Protein AF-A0A431V9F4-F1 (afdb_monomer)

Structure (mmCIF, N/CA/C/O backbone):
data_AF-A0A431V9F4-F1
#
_entry.id   AF-A0A431V9F4-F1
#
loop_
_atom_site.group_PDB
_atom_site.id
_atom_site.type_symbol
_atom_site.label_atom_id
_atom_site.label_alt_id
_atom_site.label_comp_id
_atom_site.label_asym_id
_atom_site.label_entity_id
_atom_site.label_seq_id
_atom_site.pdbx_PDB_ins_code
_atom_site.Cartn_x
_atom_site.Cartn_y
_atom_site.Cartn_z
_atom_site.occupancy
_atom_site.B_iso_or_equiv
_atom_site.auth_seq_id
_atom_site.auth_comp_id
_atom_site.auth_asym_id
_atom_site.auth_atom_id
_atom_site.pdbx_PDB_model_num
ATOM 1 N N . SER A 1 1 ? -29.828 -18.891 22.066 1.00 71.25 1 SER A N 1
ATOM 2 C CA . SER A 1 1 ? -31.116 -18.258 21.708 1.00 71.25 1 SER A CA 1
ATOM 3 C C . SER A 1 1 ? -30.877 -16.774 21.558 1.00 71.25 1 SER A C 1
ATOM 5 O O . SER A 1 1 ? -30.148 -16.234 22.375 1.00 71.25 1 SER A O 1
ATOM 7 N N . ALA A 1 2 ? -31.437 -16.126 20.538 1.00 68.19 2 ALA A N 1
ATOM 8 C CA . ALA A 1 2 ? -31.376 -14.668 20.458 1.00 68.19 2 ALA A CA 1
ATOM 9 C C . ALA A 1 2 ? -32.234 -14.054 21.580 1.00 68.19 2 ALA A C 1
ATOM 11 O O . ALA A 1 2 ? -33.354 -14.515 21.816 1.00 68.19 2 ALA A O 1
ATOM 12 N N . HIS A 1 3 ? -31.711 -13.043 22.272 1.00 83.75 3 HIS A N 1
ATOM 13 C CA . HIS A 1 3 ? -32.422 -12.239 23.269 1.00 83.75 3 HIS A CA 1
ATOM 14 C C . HIS A 1 3 ? -32.166 -10.753 23.011 1.00 83.75 3 HIS A C 1
ATOM 16 O O . HIS A 1 3 ? -31.231 -10.388 22.302 1.00 83.75 3 HIS A O 1
ATOM 22 N N . VAL A 1 4 ? -33.009 -9.887 23.572 1.00 80.75 4 VAL A N 1
ATOM 23 C CA . VAL A 1 4 ? -32.798 -8.437 23.498 1.00 80.75 4 VAL A CA 1
ATOM 24 C C . VAL A 1 4 ? -31.628 -8.074 24.413 1.00 80.75 4 VAL A C 1
ATOM 26 O O . VAL A 1 4 ? -31.728 -8.254 25.624 1.00 80.75 4 VAL A O 1
ATOM 29 N N . ALA A 1 5 ? -30.528 -7.594 23.830 1.00 78.56 5 ALA A N 1
ATOM 30 C CA . ALA A 1 5 ? -29.308 -7.235 24.558 1.00 78.56 5 ALA A CA 1
ATOM 31 C C . ALA A 1 5 ? -29.358 -5.821 25.165 1.00 78.56 5 ALA A C 1
ATOM 33 O O . ALA A 1 5 ? -28.799 -5.603 26.235 1.00 78.56 5 ALA A O 1
ATOM 34 N N . VAL A 1 6 ? -30.029 -4.879 24.492 1.00 81.19 6 VAL A N 1
ATOM 35 C CA . VAL A 1 6 ? -30.275 -3.502 24.948 1.00 81.19 6 VAL A CA 1
ATOM 36 C C . VAL A 1 6 ? -31.418 -2.893 24.129 1.00 81.19 6 VAL A C 1
ATOM 38 O O . VAL A 1 6 ? -31.640 -3.281 22.981 1.00 81.19 6 VAL A O 1
ATOM 41 N N . ALA A 1 7 ? -32.162 -1.955 24.712 1.00 77.62 7 ALA A N 1
ATOM 42 C CA . ALA A 1 7 ? -33.158 -1.155 24.006 1.00 77.62 7 ALA A CA 1
ATOM 43 C C . ALA A 1 7 ? -32.735 0.316 24.046 1.00 77.62 7 ALA A C 1
ATOM 45 O O . ALA A 1 7 ? -32.674 0.917 25.116 1.00 77.62 7 ALA A O 1
ATOM 46 N N . HIS A 1 8 ? -32.467 0.898 22.880 1.00 69.75 8 HIS A N 1
ATOM 47 C CA . HIS A 1 8 ? -32.222 2.329 22.761 1.00 69.75 8 HIS A CA 1
ATOM 48 C C . HIS A 1 8 ? -33.531 3.079 22.480 1.00 69.75 8 HIS A C 1
ATOM 50 O O . HIS A 1 8 ? -34.316 2.677 21.621 1.00 69.75 8 HIS A O 1
ATOM 56 N N . GLY A 1 9 ? -33.759 4.193 23.180 1.00 56.72 9 GLY A N 1
ATOM 57 C CA . GLY A 1 9 ? -34.834 5.134 22.861 1.00 56.72 9 GLY A CA 1
ATOM 58 C C . GLY A 1 9 ? -34.316 6.238 21.940 1.00 56.72 9 GLY A C 1
ATOM 59 O O . GLY A 1 9 ? -33.486 7.030 22.367 1.00 56.72 9 GLY A O 1
ATOM 60 N N . GLY A 1 10 ? -34.783 6.307 20.691 1.00 61.59 10 GLY A N 1
ATOM 61 C CA . GLY A 1 10 ? -34.392 7.374 19.761 1.00 61.59 10 GLY A CA 1
ATOM 62 C C . GLY A 1 10 ? -34.522 7.000 18.285 1.00 61.59 10 GLY A C 1
ATOM 63 O O . GLY A 1 10 ? -34.754 5.842 17.943 1.00 61.59 10 GLY A O 1
ATOM 64 N N . ALA A 1 11 ? -34.384 8.000 17.410 1.00 63.38 11 ALA A N 1
ATOM 65 C CA . ALA A 1 11 ? -34.214 7.804 15.974 1.00 63.38 11 ALA A CA 1
ATOM 66 C C . ALA A 1 11 ? -32.712 7.766 15.662 1.00 63.38 11 ALA A C 1
ATOM 68 O O . ALA A 1 11 ? -32.000 8.747 15.878 1.00 63.38 11 ALA A O 1
ATOM 69 N N . PHE A 1 12 ? -32.233 6.624 15.177 1.00 67.50 12 PHE A N 1
ATOM 70 C CA . PHE A 1 12 ? -30.838 6.436 14.789 1.00 67.50 12 PHE A CA 1
ATOM 71 C C . PHE A 1 12 ? -30.709 6.432 13.277 1.00 67.50 12 PHE A C 1
ATOM 73 O O . PHE A 1 12 ? -31.646 6.083 12.553 1.00 67.50 12 PHE A O 1
ATOM 80 N N . VAL A 1 13 ? -29.527 6.795 12.798 1.00 62.12 13 VAL A N 1
ATOM 81 C CA . VAL A 1 13 ? -29.202 6.636 11.387 1.00 62.12 13 VAL A CA 1
ATOM 82 C C . VAL A 1 13 ? -29.030 5.137 11.114 1.00 62.12 13 VAL A C 1
ATOM 84 O O . VAL A 1 13 ? -28.258 4.452 11.787 1.00 62.12 13 VAL A O 1
ATOM 87 N N . ALA A 1 14 ? -29.791 4.600 10.157 1.00 55.62 14 ALA A N 1
ATOM 88 C CA . ALA A 1 14 ? -29.730 3.183 9.810 1.00 55.62 14 ALA A CA 1
ATOM 89 C C . ALA A 1 14 ? -28.301 2.779 9.394 1.00 55.62 14 ALA A C 1
ATOM 91 O O . ALA A 1 14 ? -27.650 3.490 8.628 1.00 55.62 14 ALA A O 1
ATOM 92 N N . GLY A 1 15 ? -27.822 1.638 9.901 1.00 57.53 15 GLY A N 1
ATOM 93 C CA . GLY A 1 15 ? -26.488 1.112 9.583 1.00 57.53 15 GLY A CA 1
ATOM 94 C C . GLY A 1 15 ? -25.319 1.818 10.284 1.00 57.53 15 GLY A C 1
ATOM 95 O O . GLY A 1 15 ? -24.201 1.728 9.792 1.00 57.53 15 GLY A O 1
ATOM 96 N N . LYS A 1 16 ? -25.557 2.533 11.394 1.00 70.50 16 LYS A N 1
ATOM 97 C CA . LYS A 1 16 ? -24.519 3.286 12.134 1.00 70.50 16 LYS A CA 1
ATOM 98 C C . LYS A 1 16 ? -24.294 2.805 13.575 1.00 70.50 16 LYS A C 1
ATOM 100 O O . LYS A 1 16 ? -23.819 3.571 14.406 1.00 70.50 16 LYS A O 1
ATOM 105 N N . ALA A 1 17 ? -24.669 1.563 13.880 1.00 77.50 17 ALA A N 1
ATOM 106 C CA . ALA A 1 17 ? -24.195 0.899 15.091 1.00 77.50 17 ALA A CA 1
ATOM 107 C C . ALA A 1 17 ? -22.781 0.378 14.817 1.00 77.50 17 ALA A C 1
ATOM 109 O O . ALA A 1 17 ? -22.588 -0.393 13.876 1.00 77.50 17 ALA A O 1
ATOM 110 N N . GLN A 1 18 ? -21.816 0.830 15.606 1.00 84.25 18 GLN A N 1
ATOM 111 C CA . GLN A 1 18 ? -20.423 0.397 15.548 1.00 84.25 18 GLN A CA 1
ATOM 112 C C . GLN A 1 18 ? -20.025 -0.193 16.902 1.00 84.25 18 GLN A C 1
ATOM 114 O O . GLN A 1 18 ? -20.707 0.019 17.908 1.00 84.25 18 GLN A O 1
ATOM 119 N N . TYR A 1 19 ? -18.950 -0.976 16.903 1.00 89.12 19 TYR A N 1
ATOM 120 C CA . TYR A 1 19 ? -18.493 -1.704 18.076 1.00 89.12 19 TYR A CA 1
ATOM 121 C C . TYR A 1 19 ? -17.004 -1.471 18.284 1.00 89.12 19 TYR A C 1
ATOM 123 O O . TYR A 1 19 ? -16.232 -1.684 17.351 1.00 89.12 19 TYR A O 1
ATOM 131 N N . ALA A 1 20 ? -16.616 -1.048 19.484 1.00 89.25 20 ALA A N 1
ATOM 132 C CA . ALA A 1 20 ? -15.223 -0.817 19.855 1.00 89.25 20 ALA A CA 1
ATOM 133 C C . ALA A 1 20 ? -15.061 -0.893 21.376 1.00 89.25 20 ALA A C 1
ATOM 135 O O . ALA A 1 20 ? -16.019 -0.641 22.099 1.00 89.25 20 ALA A O 1
ATOM 136 N N . ASP A 1 21 ? -13.878 -1.253 21.864 1.00 92.00 21 ASP A N 1
ATOM 137 C CA . ASP A 1 21 ? -13.582 -1.290 23.300 1.00 92.00 21 ASP A CA 1
ATOM 138 C C . ASP A 1 21 ? -13.226 0.117 23.800 1.00 92.00 21 ASP A C 1
ATOM 140 O O . ASP A 1 21 ? -12.070 0.533 23.781 1.00 92.00 21 ASP A O 1
ATOM 144 N N . VAL A 1 22 ? -14.240 0.899 24.174 1.00 91.19 22 VAL A N 1
ATOM 145 C CA . VAL A 1 22 ? -14.055 2.308 24.559 1.00 91.19 22 VAL A CA 1
ATOM 146 C C . VAL A 1 22 ? -13.470 2.405 25.966 1.00 91.19 22 VAL A C 1
ATOM 148 O O . VAL A 1 22 ? -12.805 3.386 26.291 1.00 91.19 22 VAL A O 1
ATOM 151 N N . ASN A 1 23 ? -13.701 1.405 26.816 1.00 90.75 23 ASN A N 1
ATOM 152 C CA . ASN A 1 23 ? -13.266 1.419 28.211 1.00 90.75 23 ASN A CA 1
ATOM 153 C C . ASN A 1 23 ? -11.974 0.623 28.489 1.00 90.75 23 ASN A C 1
ATOM 155 O O . ASN A 1 23 ? -11.406 0.777 29.575 1.00 90.75 23 ASN A O 1
ATOM 159 N N . GLY A 1 24 ? -11.482 -0.147 27.516 1.00 91.06 24 GLY A N 1
ATOM 160 C CA . GLY A 1 24 ? -10.249 -0.932 27.592 1.00 91.06 24 GLY A CA 1
ATOM 161 C C . GLY A 1 24 ? -10.384 -2.222 28.405 1.00 91.06 24 GLY A C 1
ATOM 162 O O . GLY A 1 24 ? -9.394 -2.713 28.952 1.00 91.06 24 GLY A O 1
ATOM 163 N N . ASP A 1 25 ? -11.598 -2.757 28.571 1.00 91.69 25 ASP A N 1
ATOM 164 C CA . ASP A 1 25 ? -11.850 -3.973 29.356 1.00 91.69 25 ASP A CA 1
ATOM 165 C C . ASP A 1 25 ? -11.781 -5.277 28.539 1.00 91.69 25 ASP A C 1
ATOM 167 O O . ASP A 1 25 ? -12.030 -6.370 29.070 1.00 91.69 25 ASP A O 1
ATOM 171 N N . GLY A 1 26 ? -11.419 -5.171 27.262 1.00 91.44 26 GLY A N 1
ATOM 172 C CA . GLY A 1 26 ? -11.329 -6.255 26.295 1.00 91.44 26 GLY A CA 1
ATOM 173 C C . GLY A 1 26 ? -12.670 -6.640 25.670 1.00 91.44 26 GLY A C 1
ATOM 174 O O . GLY A 1 26 ? -12.743 -7.675 24.997 1.00 91.44 26 GLY A O 1
ATOM 175 N N . LYS A 1 27 ? -13.750 -5.881 25.898 1.00 92.25 27 LYS A N 1
ATOM 176 C CA . LYS A 1 27 ? -15.068 -6.142 25.307 1.00 92.25 27 LYS A CA 1
ATOM 177 C C . LYS A 1 27 ? -15.472 -5.018 24.367 1.00 92.25 27 LYS A C 1
ATOM 179 O O . LYS A 1 27 ? -15.352 -3.844 24.667 1.00 92.25 27 LYS A O 1
ATOM 184 N N . ALA A 1 28 ? -16.053 -5.397 23.233 1.00 92.25 28 ALA A N 1
ATOM 185 C CA . ALA A 1 28 ? -16.595 -4.420 22.304 1.00 92.25 28 ALA A CA 1
ATOM 186 C C . ALA A 1 28 ? -17.877 -3.785 22.875 1.00 92.25 28 ALA A C 1
ATOM 188 O O . ALA A 1 28 ? -18.893 -4.472 23.044 1.00 92.25 28 ALA A O 1
ATOM 189 N N . ASP A 1 29 ? -17.823 -2.485 23.146 1.00 91.62 29 ASP A N 1
ATOM 190 C CA . ASP A 1 29 ? -18.950 -1.641 23.528 1.00 91.62 29 ASP A CA 1
ATOM 191 C C . ASP A 1 29 ? -19.767 -1.244 22.296 1.00 91.62 29 ASP A C 1
ATOM 193 O O . ASP A 1 29 ? -19.276 -1.272 21.168 1.00 91.62 29 ASP A O 1
ATOM 197 N N . LEU A 1 30 ? -21.036 -0.882 22.490 1.00 90.06 30 LEU A N 1
ATOM 198 C CA . LEU A 1 30 ? -21.906 -0.416 21.414 1.00 90.06 30 LEU A CA 1
ATOM 199 C C . LEU A 1 30 ? -21.880 1.112 21.349 1.00 90.06 30 LEU A C 1
ATOM 201 O O . LEU A 1 30 ? -22.275 1.784 22.304 1.00 90.06 30 LEU A O 1
ATOM 205 N N . ILE A 1 31 ? -21.507 1.647 20.188 1.00 86.69 31 ILE A N 1
ATOM 206 C CA . ILE A 1 31 ? -21.571 3.077 19.890 1.00 86.69 31 ILE A CA 1
ATOM 207 C C . ILE A 1 31 ? -22.591 3.328 18.782 1.00 86.69 31 ILE A C 1
ATOM 209 O O . ILE A 1 31 ? -22.621 2.632 17.763 1.00 86.69 31 ILE A O 1
ATOM 213 N N . VAL A 1 32 ? -23.452 4.328 18.978 1.00 81.94 32 VAL A N 1
ATOM 214 C CA . VAL A 1 32 ? -24.483 4.692 18.002 1.00 81.94 32 VAL A CA 1
ATOM 215 C C . VAL A 1 32 ? -24.511 6.197 17.768 1.00 81.94 32 VAL A C 1
ATOM 217 O O . VAL A 1 32 ? -24.639 6.985 18.709 1.00 81.94 32 VAL A O 1
ATOM 220 N N . GLN A 1 33 ? -24.464 6.592 16.494 1.00 77.62 33 GLN A N 1
ATOM 221 C CA . GLN A 1 33 ? -24.674 7.975 16.072 1.00 77.62 33 GLN A CA 1
ATOM 222 C C . GLN A 1 33 ? -26.177 8.274 15.917 1.00 77.62 33 GLN A C 1
ATOM 224 O O . GLN A 1 33 ? -26.894 7.637 15.134 1.00 77.62 33 GLN A O 1
ATOM 229 N N . GLY A 1 34 ? -26.666 9.258 16.670 1.00 72.81 34 GLY A N 1
ATOM 230 C CA . GLY A 1 34 ? -28.017 9.800 16.537 1.00 72.81 34 GLY A CA 1
ATOM 231 C C . GLY A 1 34 ? -28.180 10.651 15.275 1.00 72.81 34 GLY A C 1
ATOM 232 O O . GLY A 1 34 ? -27.213 11.182 14.731 1.00 72.81 34 GLY A O 1
ATOM 233 N N . SER A 1 35 ? -29.424 10.835 14.817 1.00 71.88 35 SER A N 1
ATOM 234 C CA . SER A 1 35 ? -29.744 11.716 13.675 1.00 71.88 35 SER A CA 1
ATOM 235 C C . SER A 1 35 ? -29.438 13.203 13.915 1.00 71.88 35 SER A C 1
ATOM 237 O O . SER A 1 35 ? -29.588 14.027 13.020 1.00 71.88 35 SER A O 1
ATOM 239 N N . ASP A 1 36 ? -29.071 13.552 15.141 1.00 69.75 36 ASP A N 1
ATOM 240 C CA . ASP A 1 36 ? -28.690 14.877 15.617 1.00 69.75 36 ASP A CA 1
ATOM 241 C C . ASP A 1 36 ? -27.171 15.017 15.813 1.00 69.75 36 ASP A C 1
ATOM 243 O O . ASP A 1 36 ? -26.726 15.940 16.493 1.00 69.75 36 ASP A O 1
ATOM 247 N N . ASN A 1 37 ? -26.388 14.102 15.230 1.00 68.69 37 ASN A N 1
ATOM 248 C CA . ASN A 1 37 ? -24.929 14.039 15.324 1.00 68.69 37 ASN A CA 1
ATOM 249 C C . ASN A 1 37 ? -24.376 13.840 16.744 1.00 68.69 37 ASN A C 1
ATOM 251 O O . ASN A 1 37 ? -23.192 14.070 16.978 1.00 68.69 37 ASN A O 1
ATOM 255 N N . ARG A 1 38 ? -25.199 13.383 17.692 1.00 76.75 38 ARG A N 1
ATOM 256 C CA . ARG A 1 38 ? -24.733 13.020 19.035 1.00 76.75 38 ARG A CA 1
ATOM 257 C C . ARG A 1 38 ? -24.403 11.537 19.102 1.00 76.75 38 ARG A C 1
ATOM 259 O O . ARG A 1 38 ? -25.108 10.714 18.517 1.00 76.75 38 ARG A O 1
ATOM 266 N N . PHE A 1 39 ? -23.367 11.196 19.858 1.00 79.12 39 PHE A N 1
ATOM 267 C CA . PHE A 1 39 ? -22.949 9.811 20.056 1.00 79.12 39 PHE A CA 1
ATOM 268 C C . PHE A 1 39 ? -23.453 9.278 21.392 1.00 79.12 39 PHE A C 1
ATOM 270 O O . PHE A 1 39 ? -23.383 9.957 22.422 1.00 79.12 39 PHE A O 1
ATOM 277 N N . TRP A 1 40 ? -23.961 8.052 21.352 1.00 84.62 40 TRP A N 1
ATOM 278 C CA . TRP A 1 40 ? -24.439 7.306 22.506 1.00 84.62 40 TRP A CA 1
ATOM 279 C C . TRP A 1 40 ? -23.577 6.066 22.692 1.00 84.62 40 TRP A C 1
ATOM 281 O O . TRP A 1 40 ? -23.363 5.332 21.727 1.00 84.62 40 TRP A O 1
ATOM 291 N N . LEU A 1 41 ? -23.120 5.844 23.920 1.00 88.44 41 LEU A N 1
ATOM 292 C CA . LEU A 1 41 ? -22.343 4.680 24.327 1.00 88.44 41 LEU A CA 1
ATOM 293 C C . LEU A 1 41 ? -23.214 3.763 25.177 1.00 88.44 41 LEU A C 1
ATOM 295 O O . LEU A 1 41 ? -24.081 4.219 25.924 1.00 88.44 41 LEU A O 1
ATOM 299 N N . SER A 1 42 ? -22.987 2.468 25.031 1.00 91.00 42 SER A N 1
ATOM 300 C CA . SER A 1 42 ? -23.593 1.424 25.836 1.00 91.00 42 SER A CA 1
ATOM 301 C C . SER A 1 42 ? -22.523 0.359 26.061 1.00 91.00 42 SER A C 1
ATOM 303 O O . SER A 1 42 ? -22.187 -0.396 25.149 1.00 91.00 42 SER A O 1
ATOM 305 N N . GLU A 1 43 ? -21.937 0.347 27.256 1.00 92.44 43 GLU A N 1
ATOM 306 C CA . GLU A 1 43 ? -20.818 -0.526 27.606 1.00 92.44 43 GLU A CA 1
ATOM 307 C C . GLU A 1 43 ? -21.235 -1.995 27.710 1.00 92.44 43 GLU A C 1
ATOM 309 O O . GLU A 1 43 ? -22.322 -2.347 28.195 1.00 92.44 43 GLU A O 1
ATOM 314 N N . SER A 1 44 ? -20.348 -2.877 27.263 1.00 93.25 44 SER A N 1
ATOM 315 C CA . SER A 1 44 ? -20.578 -4.310 27.218 1.00 93.25 44 SER A CA 1
ATOM 316 C C . SER A 1 44 ? -20.417 -4.965 28.584 1.00 93.25 44 SER A C 1
ATOM 318 O O . SER A 1 44 ? -19.408 -4.867 29.278 1.00 93.25 44 SER A O 1
ATOM 320 N N . THR A 1 45 ? -21.409 -5.770 28.948 1.00 91.56 45 THR A N 1
ATOM 321 C CA . THR A 1 45 ? -21.350 -6.643 30.132 1.00 91.56 45 THR A CA 1
ATOM 322 C C . THR A 1 45 ? -20.853 -8.052 29.791 1.00 91.56 45 THR A C 1
ATOM 324 O O . THR A 1 45 ? -20.817 -8.926 30.656 1.00 91.56 45 THR A O 1
ATOM 327 N N . GLY A 1 46 ? -20.541 -8.320 28.516 1.00 89.75 46 GLY A N 1
ATOM 328 C CA . GLY A 1 46 ? -20.244 -9.656 27.982 1.00 89.75 46 GLY A CA 1
ATOM 329 C C . GLY A 1 46 ? -21.475 -10.536 27.711 1.00 89.75 46 GLY A C 1
ATOM 330 O O . GLY A 1 46 ? -21.359 -11.560 27.046 1.00 89.75 46 GLY A O 1
ATOM 331 N N . SER A 1 47 ? -22.666 -10.147 28.183 1.00 88.38 47 SER A N 1
ATOM 332 C CA . SER A 1 47 ? -23.938 -10.857 27.918 1.00 88.38 47 SER A CA 1
ATOM 333 C C . SER A 1 47 ? -25.071 -9.948 27.411 1.00 88.38 47 SER A C 1
ATOM 335 O O . SER A 1 47 ? -26.182 -10.408 27.124 1.00 88.38 47 SER A O 1
ATOM 337 N N . GLY A 1 48 ? -24.771 -8.660 27.271 1.00 90.50 48 GLY A N 1
ATOM 338 C CA . GLY A 1 48 ? -25.659 -7.569 26.882 1.00 90.50 48 GLY A CA 1
ATOM 339 C C . GLY A 1 48 ? -24.944 -6.237 27.099 1.00 90.50 48 GLY A C 1
ATOM 340 O O . GLY A 1 48 ? -23.733 -6.237 27.335 1.00 90.50 48 GLY A O 1
ATOM 341 N N . PHE A 1 49 ? -25.679 -5.129 27.103 1.00 91.12 49 PHE A N 1
ATOM 342 C CA . PHE A 1 49 ? -25.100 -3.804 27.328 1.00 91.12 49 PHE A CA 1
ATOM 343 C C . PHE A 1 49 ? -25.800 -3.056 28.465 1.00 91.12 49 PHE A C 1
ATOM 345 O O . PHE A 1 49 ? -26.961 -3.335 28.785 1.00 91.12 49 PHE A O 1
ATOM 352 N N . VAL A 1 50 ? -25.097 -2.115 29.093 1.00 91.50 50 VAL A N 1
ATOM 353 C CA . VAL A 1 50 ? -25.703 -1.204 30.075 1.00 91.50 50 VAL A CA 1
ATOM 354 C C . VAL A 1 50 ? -26.628 -0.190 29.392 1.00 91.50 50 VAL A C 1
ATOM 356 O O . VAL A 1 50 ? -26.649 -0.060 28.170 1.00 91.50 50 VAL A O 1
ATOM 359 N N . ALA A 1 51 ? -27.449 0.523 30.166 1.00 87.94 51 ALA A N 1
ATOM 360 C CA . ALA A 1 51 ? -28.345 1.529 29.600 1.00 87.94 51 ALA A CA 1
ATOM 361 C C . ALA A 1 51 ? -27.543 2.638 28.889 1.00 87.94 51 ALA A C 1
ATOM 363 O O . ALA A 1 51 ? -26.563 3.109 29.459 1.00 87.94 51 ALA A O 1
ATOM 364 N N . PRO A 1 52 ? -27.962 3.077 27.691 1.00 87.69 52 PRO A N 1
ATOM 365 C CA . PRO A 1 52 ? -27.161 3.994 26.901 1.00 87.69 52 PRO A CA 1
ATOM 366 C C . PRO A 1 52 ? -27.137 5.407 27.480 1.00 87.69 52 PRO A C 1
ATOM 368 O O . PRO A 1 52 ? -28.179 5.951 27.863 1.00 87.69 52 PRO A O 1
ATOM 371 N N . HIS A 1 53 ? -25.967 6.038 27.451 1.00 86.44 53 HIS A N 1
ATOM 372 C CA . HIS A 1 53 ? -25.776 7.447 27.791 1.00 86.44 53 HIS A CA 1
ATOM 373 C C . HIS A 1 53 ? -25.061 8.194 26.667 1.00 86.44 53 HIS A C 1
ATOM 375 O O . HIS A 1 53 ? -24.396 7.619 25.811 1.00 86.44 53 HIS A O 1
ATOM 381 N N . MET A 1 54 ? -25.250 9.509 26.636 1.00 83.00 54 MET A N 1
ATOM 382 C CA . MET A 1 54 ? -24.650 10.381 25.631 1.00 83.00 54 MET A CA 1
ATOM 383 C C . MET A 1 54 ? -23.199 10.688 26.014 1.00 83.00 54 MET A C 1
ATOM 385 O O . MET A 1 54 ? -22.949 11.097 27.147 1.00 83.00 54 MET A O 1
ATOM 389 N N . VAL A 1 55 ? -22.272 10.531 25.068 1.00 79.00 55 VAL A N 1
ATOM 390 C CA . VAL A 1 55 ? -20.820 10.638 25.316 1.00 79.00 55 VAL A CA 1
ATOM 391 C C . VAL A 1 55 ? -20.113 11.730 24.527 1.00 79.00 55 VAL A C 1
ATOM 393 O O . VAL A 1 55 ? -19.049 12.175 24.940 1.00 79.00 55 VAL A O 1
ATOM 396 N N . VAL A 1 56 ? -20.714 12.214 23.439 1.00 72.25 56 VAL A N 1
ATOM 397 C CA . VAL A 1 56 ? -20.214 13.380 22.697 1.00 72.25 56 VAL A CA 1
ATOM 398 C C . VAL A 1 56 ? -21.353 14.379 22.544 1.00 72.25 56 VAL A C 1
ATOM 400 O O . VAL A 1 56 ? -22.413 14.047 22.007 1.00 72.25 56 VAL A O 1
ATOM 403 N N . ALA A 1 57 ? -21.134 15.594 23.048 1.00 53.31 57 ALA A N 1
ATOM 404 C CA . ALA A 1 57 ? -22.097 16.697 23.021 1.00 53.31 57 ALA A CA 1
ATOM 405 C C . ALA A 1 57 ? -21.630 17.899 22.181 1.00 53.31 57 ALA A C 1
ATOM 407 O O . ALA A 1 57 ? -22.437 18.788 21.909 1.00 53.31 57 ALA A O 1
ATOM 408 N N . GLU A 1 58 ? -20.353 17.953 21.785 1.00 51.34 58 GLU A N 1
ATOM 409 C CA . GLU A 1 58 ? -19.794 19.118 21.096 1.00 51.34 58 GLU A CA 1
ATOM 410 C C . GLU A 1 58 ? -20.117 19.063 19.599 1.00 51.34 58 GLU A C 1
ATOM 412 O O . GLU A 1 58 ? -19.736 18.144 18.874 1.00 51.34 58 GLU A O 1
ATOM 417 N N . GLY A 1 59 ? -20.924 20.033 19.165 1.00 46.88 59 GLY A N 1
ATOM 418 C CA . GLY A 1 59 ? -21.460 20.123 17.817 1.00 46.88 59 GLY A CA 1
ATOM 419 C C . GLY A 1 59 ? -20.383 20.452 16.791 1.00 46.88 59 GLY A C 1
ATOM 420 O O . GLY A 1 59 ? -19.919 21.586 16.717 1.00 46.88 59 GLY A O 1
ATOM 421 N N . GLY A 1 60 ? -20.063 19.469 15.958 1.00 52.62 60 GLY A N 1
ATOM 422 C CA . GLY A 1 60 ? -19.441 19.649 14.652 1.00 52.62 60 GLY A CA 1
ATOM 423 C C . GLY A 1 60 ? -20.391 19.228 13.529 1.00 52.62 60 GLY A C 1
ATOM 424 O O . GLY A 1 60 ? -21.407 18.558 13.747 1.00 52.62 60 GLY A O 1
ATOM 425 N N . THR A 1 61 ? -20.079 19.624 12.298 1.00 56.50 61 THR A N 1
ATOM 426 C CA . THR A 1 61 ? -20.670 19.008 11.106 1.00 56.50 61 THR A CA 1
ATOM 427 C C . THR A 1 61 ? -19.886 17.748 10.777 1.00 56.50 61 THR A C 1
ATOM 429 O O . THR A 1 61 ? -18.775 17.832 10.269 1.00 56.50 61 THR A O 1
ATOM 432 N N . PHE A 1 62 ? -20.469 16.590 11.074 1.00 63.12 62 PHE A N 1
ATOM 433 C CA . PHE A 1 62 ? -19.886 15.290 10.759 1.00 63.12 62 PHE A CA 1
ATOM 434 C C . PHE A 1 62 ? -20.441 14.790 9.430 1.00 63.12 62 PHE A C 1
ATOM 436 O O . PHE A 1 62 ? -21.652 14.857 9.191 1.00 63.12 62 PHE A O 1
ATOM 443 N N . GLN A 1 63 ? -19.582 14.220 8.597 1.00 61.31 63 GLN A N 1
ATOM 444 C CA . GLN A 1 63 ? -20.040 13.397 7.486 1.00 61.31 63 GLN A CA 1
ATOM 445 C C . GLN A 1 63 ? -20.639 12.095 8.041 1.00 61.31 63 GLN A C 1
ATOM 447 O O . GLN A 1 63 ? -20.007 11.346 8.793 1.00 61.31 63 GLN A O 1
ATOM 452 N N . ALA A 1 64 ? -21.901 11.826 7.706 1.00 55.00 64 ALA A N 1
ATOM 453 C CA . ALA A 1 64 ? -22.639 10.693 8.255 1.00 55.00 64 ALA A CA 1
ATOM 454 C C . ALA A 1 64 ? -21.992 9.350 7.860 1.00 55.00 64 ALA A C 1
ATOM 456 O O . ALA A 1 64 ? -22.127 8.885 6.730 1.00 55.00 64 ALA A O 1
ATOM 457 N N . GLY A 1 65 ? -21.379 8.644 8.816 1.00 56.59 65 GLY A N 1
ATOM 458 C CA . GLY A 1 65 ? -20.708 7.359 8.571 1.00 56.59 65 GLY A CA 1
ATOM 459 C C . GLY A 1 65 ? -19.204 7.375 8.429 1.00 56.59 65 GLY A C 1
ATOM 460 O O . GLY A 1 65 ? -18.671 6.355 8.014 1.00 56.59 65 GLY A O 1
ATOM 461 N N . GLN A 1 66 ? -18.550 8.488 8.738 1.00 69.88 66 GLN A N 1
ATOM 462 C CA . GLN A 1 66 ? -17.092 8.579 8.710 1.00 69.88 66 GLN A CA 1
ATOM 463 C C . GLN A 1 66 ? -16.468 8.604 10.112 1.00 69.88 66 GLN A C 1
ATOM 465 O O . GLN A 1 66 ? -15.309 8.973 10.255 1.00 69.88 66 GLN A O 1
ATOM 470 N N . ALA A 1 67 ? -17.230 8.227 11.144 1.00 76.44 67 ALA A N 1
ATOM 471 C CA . ALA A 1 67 ? -16.674 7.973 12.466 1.00 76.44 67 ALA A CA 1
ATOM 472 C C . ALA A 1 67 ? -15.968 6.612 12.471 1.00 76.44 67 ALA A C 1
ATOM 474 O O . ALA A 1 67 ? -16.503 5.619 11.960 1.00 76.44 67 ALA A O 1
ATOM 475 N N . GLN A 1 68 ? -14.767 6.599 13.033 1.00 82.31 68 GLN A N 1
ATOM 476 C CA . GLN A 1 68 ? -13.933 5.422 13.222 1.00 82.31 68 GLN A CA 1
ATOM 477 C C . GLN A 1 68 ? -13.470 5.363 14.667 1.00 82.31 68 GLN A C 1
ATOM 479 O O . GLN A 1 68 ? -13.331 6.396 15.323 1.00 82.31 68 GLN A O 1
ATOM 484 N N . TYR A 1 69 ? -13.252 4.140 15.139 1.00 87.25 69 TYR A N 1
ATOM 485 C CA . TYR A 1 69 ? -12.865 3.868 16.511 1.00 87.25 69 TYR A CA 1
ATOM 486 C C . TYR A 1 69 ? -11.637 2.971 16.523 1.00 87.25 69 TYR A C 1
ATOM 488 O O . TYR A 1 69 ? -11.715 1.839 16.044 1.00 87.25 69 TYR A O 1
ATOM 496 N N . ALA A 1 70 ? -10.524 3.474 17.043 1.00 87.94 70 ALA A N 1
ATOM 497 C CA . ALA A 1 70 ? -9.291 2.710 17.205 1.00 87.94 70 ALA A CA 1
ATOM 498 C C . ALA A 1 70 ? -8.421 3.343 18.294 1.00 87.94 70 ALA A C 1
ATOM 500 O O . ALA A 1 70 ? -8.589 4.519 18.600 1.00 87.94 70 ALA A O 1
ATOM 501 N N . ASP A 1 71 ? -7.513 2.569 18.877 1.00 90.50 71 ASP A N 1
ATOM 502 C CA . ASP A 1 71 ? -6.570 3.056 19.885 1.00 90.50 71 ASP A CA 1
ATOM 503 C C . ASP A 1 71 ? -5.446 3.850 19.208 1.00 90.50 71 ASP A C 1
ATOM 505 O O . ASP A 1 71 ? -4.482 3.279 18.704 1.00 90.50 71 ASP A O 1
ATOM 509 N N . VAL A 1 72 ? -5.605 5.171 19.103 1.00 90.12 72 VAL A N 1
ATOM 510 C CA . VAL A 1 72 ? -4.661 6.032 18.376 1.00 90.12 72 VAL A CA 1
ATOM 511 C C . VAL A 1 72 ? -3.489 6.413 19.279 1.00 90.12 72 VAL A C 1
ATOM 513 O O . VAL A 1 72 ? -2.401 6.693 18.774 1.00 90.12 72 VAL A O 1
ATOM 516 N N . ASN A 1 73 ? -3.675 6.416 20.601 1.00 89.75 73 ASN A N 1
ATOM 517 C CA . ASN A 1 73 ? -2.647 6.800 21.570 1.00 89.75 73 ASN A CA 1
ATOM 518 C C . ASN A 1 73 ? -1.922 5.627 22.254 1.00 89.75 73 ASN A C 1
ATOM 520 O O . ASN A 1 73 ? -0.902 5.858 22.913 1.00 89.75 73 ASN A O 1
ATOM 524 N N . GLY A 1 74 ? -2.362 4.391 22.020 1.00 90.00 74 GLY A N 1
ATOM 525 C CA . GLY A 1 74 ? -1.769 3.167 22.554 1.00 90.00 74 GLY A CA 1
ATOM 526 C C . GLY A 1 74 ? -2.096 2.932 24.031 1.00 90.00 74 GLY A C 1
ATOM 527 O O . GLY A 1 74 ? -1.311 2.288 24.735 1.00 90.00 74 GLY A O 1
ATOM 528 N N . ASP A 1 75 ? -3.186 3.510 24.546 1.00 90.50 75 ASP A N 1
ATOM 529 C CA . ASP A 1 75 ? -3.585 3.387 25.953 1.00 90.50 75 ASP A CA 1
ATOM 530 C C . ASP A 1 75 ? -4.516 2.192 26.236 1.00 90.50 75 ASP A C 1
ATOM 532 O O . ASP A 1 75 ? -4.880 1.941 27.394 1.00 90.50 75 ASP A O 1
ATOM 536 N N . GLY A 1 76 ? -4.848 1.427 25.196 1.00 90.62 76 GLY A N 1
ATOM 537 C CA . GLY A 1 76 ? -5.724 0.266 25.223 1.00 90.62 76 GLY A CA 1
ATOM 538 C C . GLY A 1 76 ? -7.206 0.597 25.063 1.00 90.62 76 GLY A C 1
ATOM 539 O O . GLY A 1 76 ? -8.025 -0.313 25.196 1.00 90.62 76 GLY A O 1
ATOM 540 N N . LYS A 1 77 ? -7.577 1.859 24.813 1.00 92.38 77 LYS A N 1
ATOM 541 C CA . LYS A 1 77 ? -8.966 2.277 24.598 1.00 92.38 77 LYS A CA 1
ATOM 542 C C . LYS A 1 77 ? -9.172 2.771 23.178 1.00 92.38 77 LYS A C 1
ATOM 544 O O . LYS A 1 77 ? -8.341 3.457 22.605 1.00 92.38 77 LYS A O 1
ATOM 549 N N . ALA A 1 78 ? -10.336 2.474 22.615 1.00 91.12 78 ALA A N 1
ATOM 550 C CA . ALA A 1 78 ? -10.696 2.987 21.305 1.00 91.12 78 ALA A CA 1
ATOM 551 C C . ALA A 1 78 ? -11.038 4.483 21.371 1.00 91.12 78 ALA A C 1
ATOM 553 O O . ALA A 1 78 ? -12.066 4.868 21.935 1.00 91.12 78 ALA A O 1
ATOM 554 N N . ASP A 1 79 ? -10.208 5.309 20.741 1.00 90.50 79 ASP A N 1
ATOM 555 C CA . ASP A 1 79 ? -10.439 6.731 20.515 1.00 90.50 79 ASP A CA 1
ATOM 556 C C . ASP A 1 79 ? -11.406 6.955 19.349 1.00 90.50 79 ASP A C 1
ATOM 558 O O . ASP A 1 79 ? -11.589 6.091 18.493 1.00 90.50 79 ASP A O 1
ATOM 562 N N . LEU A 1 80 ? -12.029 8.133 19.293 1.00 86.81 80 LEU A N 1
ATOM 563 C CA . LEU A 1 80 ? -12.908 8.532 18.198 1.00 86.81 80 LEU A CA 1
ATOM 564 C C . LEU A 1 80 ? -12.145 9.412 17.203 1.00 86.81 80 LEU A C 1
ATOM 566 O O . LEU A 1 80 ? -11.734 10.525 17.531 1.00 86.81 80 LEU A O 1
ATOM 570 N N . LEU A 1 81 ? -12.056 8.953 15.957 1.00 83.81 81 LEU A N 1
ATOM 571 C CA . LEU A 1 81 ? -11.639 9.763 14.817 1.00 83.81 81 LEU A CA 1
ATOM 572 C C . LEU A 1 81 ? -12.847 10.049 13.924 1.00 83.81 81 LEU A C 1
ATOM 574 O O . LEU A 1 81 ? -13.629 9.150 13.608 1.00 83.81 81 LEU A O 1
ATOM 578 N N . PHE A 1 82 ? -13.007 11.293 13.485 1.00 79.25 82 PHE A N 1
ATOM 579 C CA . PHE A 1 82 ? -14.052 11.647 12.529 1.00 79.25 82 PHE A CA 1
ATOM 580 C C . PHE A 1 82 ? -13.599 12.704 11.530 1.00 79.25 82 PHE A C 1
ATOM 582 O O . PHE A 1 82 ? -12.693 13.494 11.793 1.00 79.25 82 PHE A O 1
ATOM 589 N N . GLN A 1 83 ? -14.290 12.718 10.393 1.00 76.56 83 GLN A N 1
ATOM 590 C CA . GLN A 1 83 ? -14.046 13.634 9.288 1.00 76.56 83 GLN A CA 1
ATOM 591 C C . GLN A 1 83 ? -15.186 14.656 9.150 1.00 76.56 83 GLN A C 1
ATOM 593 O O . GLN A 1 83 ? -16.371 14.309 9.278 1.00 76.56 83 GLN A O 1
ATOM 598 N N . ASP A 1 84 ? -14.834 15.917 8.895 1.00 73.19 84 ASP A N 1
ATOM 599 C CA . ASP A 1 84 ? -15.794 16.974 8.567 1.00 73.19 84 ASP A CA 1
ATOM 600 C C . ASP A 1 84 ? -16.041 17.100 7.047 1.00 73.19 84 ASP A C 1
ATOM 602 O O . ASP A 1 84 ? -15.544 16.321 6.233 1.00 73.19 84 ASP A O 1
ATOM 606 N N . ASN A 1 85 ? -16.855 18.080 6.645 1.00 71.81 85 ASN A N 1
ATOM 607 C CA . ASN A 1 85 ? -17.180 18.315 5.233 1.00 71.81 85 ASN A CA 1
ATOM 608 C C . ASN A 1 85 ? -16.018 18.885 4.406 1.00 71.81 85 ASN A C 1
ATOM 610 O O . ASN A 1 85 ? -16.079 18.826 3.178 1.00 71.81 85 ASN A O 1
ATOM 614 N N . ASP A 1 86 ? -14.999 19.431 5.064 1.00 71.75 86 ASP A N 1
ATOM 615 C CA . ASP A 1 86 ? -13.824 20.037 4.441 1.00 71.75 86 ASP A CA 1
ATOM 616 C C . ASP A 1 86 ? -12.648 19.041 4.372 1.00 71.75 86 ASP A C 1
ATOM 618 O O . ASP A 1 86 ? -11.551 19.394 3.951 1.00 71.75 86 ASP A O 1
ATOM 622 N N . ASN A 1 87 ? -12.904 17.767 4.702 1.00 69.69 87 ASN A N 1
ATOM 623 C CA . ASN A 1 87 ? -11.939 16.672 4.805 1.00 69.69 87 ASN A CA 1
ATOM 624 C C . ASN A 1 87 ? -10.914 16.813 5.940 1.00 69.69 87 ASN A C 1
ATOM 626 O O . ASN A 1 87 ? -9.902 16.110 5.924 1.00 69.69 87 ASN A O 1
ATOM 630 N N . ASN A 1 88 ? -11.182 17.649 6.940 1.00 77.00 88 ASN A N 1
ATOM 631 C CA . ASN A 1 88 ? -10.363 17.709 8.143 1.00 77.00 88 ASN A CA 1
ATOM 632 C C . ASN A 1 88 ? -10.655 16.510 9.043 1.00 77.00 88 ASN A C 1
ATOM 634 O O . ASN A 1 88 ? -11.811 16.096 9.176 1.00 77.00 88 ASN A O 1
ATOM 638 N N . PHE A 1 89 ? -9.619 15.998 9.709 1.00 78.69 89 PHE A N 1
ATOM 639 C CA . PHE A 1 89 ? -9.767 14.915 10.679 1.00 78.69 89 PHE A CA 1
ATOM 640 C C . PHE A 1 89 ? -9.580 15.429 12.100 1.00 78.69 89 PHE A C 1
ATOM 642 O O . PHE A 1 89 ? -8.605 16.114 12.426 1.00 78.69 89 PHE A O 1
ATOM 649 N N . TYR A 1 90 ? -10.519 15.041 12.951 1.00 82.12 90 TYR A N 1
ATOM 650 C CA . TYR A 1 90 ? -10.546 15.380 14.361 1.00 82.12 90 TYR A CA 1
ATOM 651 C C . TYR A 1 90 ? -10.419 14.116 15.197 1.00 82.12 90 TYR A C 1
ATOM 653 O O . TYR A 1 90 ? -11.121 13.135 14.944 1.00 82.12 90 TYR A O 1
ATOM 661 N N . LEU A 1 91 ? -9.549 14.173 16.201 1.00 86.38 91 LEU A N 1
ATOM 662 C CA . LEU A 1 91 ? -9.370 13.126 17.197 1.00 86.38 91 LEU A CA 1
ATOM 663 C C . LEU A 1 91 ? -10.050 13.544 18.496 1.00 86.38 91 LEU A C 1
ATOM 665 O O . LEU A 1 91 ? -10.002 14.706 18.897 1.00 86.38 91 LEU A O 1
ATOM 669 N N . SER A 1 92 ? -10.686 12.584 19.146 1.00 87.44 92 SER A N 1
ATOM 670 C CA . SER A 1 92 ? -11.368 12.732 20.420 1.00 87.44 92 SER A CA 1
ATOM 671 C C . SER A 1 92 ? -11.024 11.499 21.253 1.00 87.44 92 SER A C 1
ATOM 673 O O . SER A 1 92 ? -11.538 10.409 21.011 1.00 87.44 92 SER A O 1
ATOM 675 N N . GLU A 1 93 ? -10.082 11.665 22.180 1.00 89.56 93 GLU A N 1
ATOM 676 C CA . GLU A 1 93 ? -9.508 10.561 22.959 1.00 89.56 93 GLU A CA 1
ATOM 677 C C . GLU A 1 93 ? -10.526 9.965 23.935 1.00 89.56 93 GLU A C 1
ATOM 679 O O . GLU A 1 93 ? -11.335 10.693 24.527 1.00 89.56 93 GLU A O 1
ATOM 684 N N . SER A 1 94 ? -10.477 8.650 24.141 1.00 90.12 94 SER A N 1
ATOM 685 C CA . SER A 1 94 ? -11.368 7.978 25.081 1.00 90.12 94 SER A CA 1
ATOM 686 C C . SER A 1 94 ? -11.023 8.299 26.536 1.00 90.12 94 SER A C 1
ATOM 688 O O . SER A 1 94 ? -9.908 8.110 27.025 1.00 90.12 94 SER A O 1
ATOM 690 N N . THR A 1 95 ? -12.042 8.689 27.302 1.00 88.81 95 THR A N 1
ATOM 691 C CA . THR A 1 95 ? -11.953 8.840 28.763 1.00 88.81 95 THR A CA 1
ATOM 692 C C . THR A 1 95 ? -12.336 7.560 29.510 1.00 88.81 95 THR A C 1
ATOM 694 O O . THR A 1 95 ? -12.385 7.553 30.741 1.00 88.81 95 THR A O 1
ATOM 697 N N . GLY A 1 96 ? -12.653 6.484 28.784 1.00 85.56 96 GLY A N 1
ATOM 698 C CA . GLY A 1 96 ? -13.142 5.205 29.303 1.00 85.56 96 GLY A CA 1
ATOM 699 C C . GLY A 1 96 ? -14.647 5.146 29.583 1.00 85.56 96 GLY A C 1
ATOM 700 O O . GLY A 1 96 ? -15.201 4.070 29.754 1.00 85.56 96 GLY A O 1
ATOM 701 N N . ASN A 1 97 ? -15.332 6.288 29.624 1.00 82.62 97 ASN A N 1
ATOM 702 C CA . ASN A 1 97 ? -16.793 6.380 29.752 1.00 82.62 97 ASN A CA 1
ATOM 703 C C . ASN A 1 97 ? -17.409 7.401 28.779 1.00 82.62 97 ASN A C 1
ATOM 705 O O . ASN A 1 97 ? -18.581 7.768 28.909 1.00 82.62 97 ASN A O 1
ATOM 709 N N . GLY A 1 98 ? -16.601 7.877 27.832 1.00 84.31 98 GLY A N 1
ATOM 710 C CA . GLY A 1 98 ? -16.928 8.878 26.833 1.00 84.31 98 GLY A CA 1
ATOM 711 C C . GLY A 1 98 ? -15.671 9.350 26.110 1.00 84.31 98 GLY A C 1
ATOM 712 O O . GLY A 1 98 ? -14.673 8.631 26.100 1.00 84.31 98 GLY A O 1
ATOM 713 N N . PHE A 1 99 ? -15.720 10.544 25.521 1.00 85.88 99 PHE A N 1
ATOM 714 C CA . PHE A 1 99 ? -14.602 11.095 24.758 1.00 85.88 99 PHE A CA 1
ATOM 715 C C . PHE A 1 99 ? -14.287 12.542 25.158 1.00 85.88 99 PHE A C 1
ATOM 717 O O . PHE A 1 99 ? -15.173 13.292 25.581 1.00 85.88 99 PHE A O 1
ATOM 724 N N . ALA A 1 100 ? -13.019 12.933 25.035 1.00 87.69 100 ALA A N 1
ATOM 725 C CA . ALA A 1 100 ? -12.547 14.293 25.277 1.00 87.69 100 ALA A CA 1
ATOM 726 C C . ALA A 1 100 ? -13.030 15.281 24.194 1.00 87.69 100 ALA A C 1
ATOM 728 O O . ALA A 1 100 ? -13.517 14.877 23.138 1.00 87.69 100 ALA A O 1
ATOM 729 N N . SER A 1 101 ? -12.885 16.591 24.429 1.00 83.25 101 SER A N 1
ATOM 730 C CA . SER A 1 101 ? -13.187 17.598 23.399 1.00 83.25 101 SER A CA 1
ATOM 731 C C . SER A 1 101 ? -12.365 17.331 22.131 1.00 83.25 101 SER A C 1
ATOM 733 O O . SER A 1 101 ? -11.143 17.219 22.240 1.00 83.25 101 SER A O 1
ATOM 735 N N . PRO A 1 102 ? -12.996 17.248 20.945 1.00 82.88 102 PRO A N 1
ATOM 736 C CA . PRO A 1 102 ? -12.273 16.966 19.715 1.00 82.88 102 PRO A CA 1
ATOM 737 C C . PRO A 1 102 ? -11.282 18.069 19.346 1.00 82.88 102 PRO A C 1
ATOM 739 O O . PRO A 1 102 ? -11.612 19.258 19.408 1.00 82.88 102 PRO A O 1
ATOM 742 N N . HIS A 1 103 ? -10.104 17.687 18.864 1.00 84.56 103 HIS A N 1
ATOM 743 C CA . HIS A 1 103 ? -9.126 18.610 18.291 1.00 84.56 103 HIS A CA 1
ATOM 744 C C . HIS A 1 103 ? -8.710 18.177 16.889 1.00 84.56 103 HIS A C 1
ATOM 746 O O . HIS A 1 103 ? -8.730 16.999 16.542 1.00 84.56 103 HIS A O 1
ATOM 752 N N . LEU A 1 104 ? -8.349 19.162 16.068 1.00 83.50 104 LEU A N 1
ATOM 753 C CA . LEU A 1 104 ? -7.847 18.937 14.718 1.00 83.50 104 LEU A CA 1
ATOM 754 C C . LEU A 1 104 ? -6.487 18.238 14.802 1.00 83.50 104 LEU A C 1
ATOM 756 O O . LEU A 1 104 ? -5.562 18.778 15.411 1.00 83.50 104 LEU A O 1
ATOM 760 N N . VAL A 1 105 ? -6.361 17.068 14.183 1.00 79.38 105 VAL A N 1
ATOM 761 C CA . VAL A 1 105 ? -5.095 16.312 14.143 1.00 79.38 105 VAL 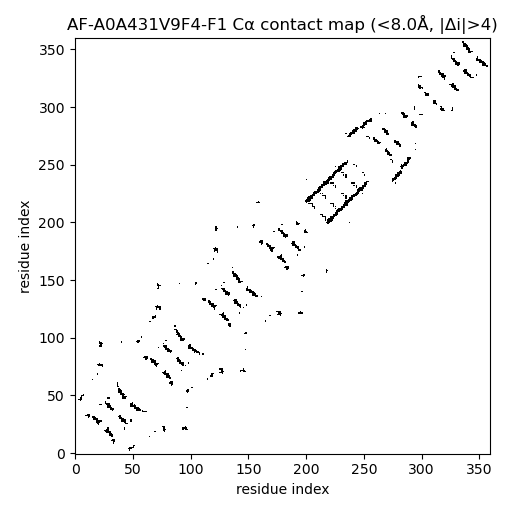A CA 1
ATOM 762 C C . VAL A 1 105 ? -4.444 16.318 12.772 1.00 79.38 105 VAL A C 1
ATOM 764 O O . VAL A 1 105 ? -3.251 16.050 12.663 1.00 79.38 105 VAL A O 1
ATOM 767 N N . ILE A 1 106 ? -5.211 16.658 11.740 1.00 75.00 106 ILE A N 1
ATOM 768 C CA . ILE A 1 106 ? -4.795 16.623 10.346 1.00 75.00 106 ILE A CA 1
ATOM 769 C C . ILE A 1 106 ? -5.498 17.765 9.596 1.00 75.00 106 ILE A C 1
ATOM 771 O O . ILE A 1 106 ? -6.725 17.825 9.550 1.00 75.00 106 ILE A O 1
ATOM 775 N N . ASP A 1 107 ? -4.698 18.638 8.983 1.00 63.34 107 ASP A N 1
ATOM 776 C CA . ASP A 1 107 ? -5.103 19.576 7.931 1.00 63.34 107 ASP A CA 1
ATOM 777 C C . ASP A 1 107 ? -4.395 19.107 6.655 1.00 63.34 107 ASP A C 1
ATOM 779 O O . ASP A 1 107 ? -3.161 19.121 6.571 1.00 63.34 107 ASP A O 1
ATOM 783 N N . HIS A 1 108 ? -5.134 18.540 5.708 1.00 57.34 108 HIS A N 1
ATOM 784 C CA . HIS A 1 108 ? -4.559 18.013 4.474 1.00 57.34 108 HIS A CA 1
ATOM 785 C C . HIS A 1 108 ? -5.071 18.833 3.296 1.00 57.34 108 HIS A C 1
ATOM 787 O O . HIS A 1 108 ? -6.238 18.754 2.930 1.00 57.34 108 HIS A O 1
ATOM 793 N N . GLY A 1 109 ? -4.170 19.580 2.652 1.00 46.41 109 GLY A N 1
ATOM 794 C CA . GLY A 1 109 ? -4.442 20.384 1.453 1.00 46.41 109 GLY A CA 1
ATOM 795 C C . GLY A 1 109 ? -4.678 19.574 0.167 1.00 46.41 109 GLY A C 1
ATOM 796 O O . GLY A 1 109 ? -4.217 19.984 -0.897 1.00 46.41 109 GLY A O 1
ATOM 797 N N . GLY A 1 110 ? -5.351 18.422 0.250 1.00 53.41 110 GLY A N 1
ATOM 798 C CA . GLY A 1 110 ? -5.609 17.497 -0.857 1.00 53.41 110 GLY A CA 1
ATOM 799 C C . GLY A 1 110 ? -7.072 17.049 -0.934 1.00 53.41 110 GLY A C 1
ATOM 800 O O . GLY A 1 110 ? -7.864 17.286 -0.028 1.00 53.41 110 GLY A O 1
ATOM 801 N N . SER A 1 111 ? -7.458 16.415 -2.044 1.00 55.00 111 SER A N 1
ATOM 802 C CA . SER A 1 111 ? -8.801 15.846 -2.232 1.00 55.00 111 SER A CA 1
ATOM 803 C C . SER A 1 111 ? -8.747 14.323 -2.136 1.00 55.00 111 SER A C 1
ATOM 805 O O . SER A 1 111 ? -8.033 13.690 -2.915 1.00 55.00 111 SER A O 1
ATOM 807 N N . PHE A 1 112 ? -9.539 13.746 -1.234 1.00 62.19 112 PHE A N 1
ATOM 808 C CA . PHE A 1 112 ? -9.673 12.299 -1.021 1.00 62.19 112 PHE A CA 1
ATOM 809 C C . PHE A 1 112 ? -11.073 11.830 -1.406 1.00 62.19 112 PHE A C 1
ATOM 811 O O . PHE A 1 112 ? -11.996 12.642 -1.516 1.00 62.19 112 PHE A O 1
ATOM 818 N N . GLN A 1 113 ? -11.254 10.525 -1.601 1.00 59.38 113 GLN A N 1
ATOM 819 C CA . GLN A 1 113 ? -12.602 9.981 -1.743 1.00 59.38 113 GLN A CA 1
ATOM 820 C C . GLN A 1 113 ? -13.253 9.796 -0.375 1.00 59.38 113 GLN A C 1
ATOM 822 O O . GLN A 1 113 ? -12.638 9.320 0.582 1.00 59.38 113 GLN A O 1
ATOM 827 N N . THR A 1 114 ? -14.530 10.161 -0.290 1.00 57.50 114 THR A N 1
ATOM 828 C CA . THR A 1 114 ? -15.344 9.981 0.912 1.00 57.50 114 THR A CA 1
ATOM 829 C C . THR A 1 114 ? -15.331 8.511 1.345 1.00 57.50 114 THR A C 1
ATOM 831 O O . THR A 1 114 ? -15.739 7.630 0.593 1.00 57.50 114 THR A O 1
ATOM 834 N N . GLY A 1 115 ? -14.887 8.255 2.577 1.00 58.69 115 GLY A N 1
ATOM 835 C CA . GLY A 1 115 ? -14.943 6.939 3.225 1.00 58.69 115 GLY A CA 1
ATOM 836 C C . GLY A 1 115 ? -13.714 6.049 3.027 1.00 58.69 115 GLY A C 1
ATOM 837 O O . GLY A 1 115 ? -13.790 4.873 3.366 1.00 58.69 115 GLY A O 1
ATOM 838 N N . GLN A 1 116 ? -12.608 6.579 2.492 1.00 68.88 116 GLN A N 1
ATOM 839 C CA . GLN A 1 116 ? -11.402 5.793 2.183 1.00 68.88 116 GLN A CA 1
ATOM 840 C C . GLN A 1 116 ? -10.204 6.023 3.111 1.00 68.88 116 GLN A C 1
ATOM 842 O O . GLN A 1 116 ? -9.157 5.424 2.890 1.00 68.88 116 GLN A O 1
ATOM 847 N N . ALA A 1 117 ? -10.341 6.849 4.147 1.00 76.69 117 ALA A N 1
ATOM 848 C CA . ALA A 1 117 ? -9.414 6.800 5.271 1.00 76.69 117 ALA A CA 1
ATOM 849 C C . ALA A 1 117 ? -9.805 5.636 6.180 1.00 76.69 117 ALA A C 1
ATOM 851 O O . ALA A 1 117 ? -10.996 5.408 6.369 1.00 76.69 117 ALA A O 1
ATOM 852 N N . GLN A 1 118 ? -8.843 4.893 6.704 1.00 81.00 118 GLN A N 1
ATOM 853 C CA . GLN A 1 118 ? -9.027 3.798 7.652 1.00 81.00 118 GLN A CA 1
ATOM 854 C C . GLN A 1 118 ? -7.931 3.883 8.716 1.00 81.00 118 GLN A C 1
ATOM 856 O O . GLN A 1 118 ? -6.859 4.436 8.472 1.00 81.00 118 GLN A O 1
ATOM 861 N N . LEU A 1 119 ? -8.224 3.342 9.893 1.00 87.00 119 LEU A N 1
ATOM 862 C CA . LEU A 1 119 ? -7.293 3.252 11.009 1.00 87.00 119 LEU A CA 1
ATOM 863 C C . LEU A 1 119 ? -6.799 1.815 11.160 1.00 87.00 119 LEU A C 1
ATOM 865 O O . LEU A 1 119 ? -7.616 0.897 11.254 1.00 87.00 119 LEU A O 1
ATOM 869 N N . ALA A 1 120 ? -5.483 1.630 11.188 1.00 87.31 120 ALA A N 1
ATOM 870 C CA . ALA A 1 120 ? -4.849 0.334 11.394 1.00 87.31 120 ALA A CA 1
ATOM 871 C C . ALA A 1 120 ? -3.430 0.519 11.948 1.00 87.31 120 ALA A C 1
ATOM 873 O O . ALA A 1 120 ? -2.761 1.474 11.577 1.00 87.31 120 ALA A O 1
ATOM 874 N N . ASP A 1 121 ? -2.971 -0.374 12.826 1.00 89.38 121 ASP A N 1
ATOM 875 C CA . ASP A 1 121 ? -1.585 -0.361 13.317 1.00 89.38 121 ASP A CA 1
ATOM 876 C C . ASP A 1 121 ? -0.659 -0.883 12.213 1.00 89.38 121 ASP A C 1
ATOM 878 O O . ASP A 1 121 ? -0.533 -2.092 11.996 1.00 89.38 121 ASP A O 1
ATOM 882 N N . MET A 1 122 ? -0.093 0.032 11.427 1.00 88.69 122 MET A N 1
ATOM 883 C CA . MET A 1 122 ? 0.663 -0.324 10.232 1.00 88.69 122 MET A CA 1
ATOM 884 C C . MET A 1 122 ? 2.092 -0.706 10.584 1.00 88.69 122 MET A C 1
ATOM 886 O O . MET A 1 122 ? 2.655 -1.576 9.914 1.00 88.69 122 MET A O 1
ATOM 890 N N . ASN A 1 123 ? 2.664 -0.074 11.613 1.00 85.88 123 ASN A N 1
ATOM 891 C CA . ASN A 1 123 ? 4.054 -0.237 12.036 1.00 85.88 123 ASN A CA 1
ATOM 892 C C . ASN A 1 123 ? 4.260 -1.210 13.209 1.00 85.88 123 ASN A C 1
ATOM 894 O O . ASN A 1 123 ? 5.405 -1.608 13.458 1.00 85.88 123 ASN A O 1
ATOM 898 N N . GLY A 1 124 ? 3.180 -1.678 13.834 1.00 87.00 124 GLY A N 1
ATOM 899 C CA . GLY A 1 124 ? 3.189 -2.626 14.944 1.00 87.00 124 GLY A CA 1
ATOM 900 C C . GLY A 1 124 ? 3.614 -1.990 16.265 1.00 87.00 124 GLY A C 1
ATOM 901 O O . GLY A 1 124 ? 4.165 -2.683 17.128 1.00 87.00 124 GLY A O 1
ATOM 902 N N . ASP A 1 125 ? 3.456 -0.673 16.415 1.00 87.06 125 ASP A N 1
ATOM 903 C CA . ASP A 1 125 ? 3.831 0.046 17.633 1.00 87.06 125 ASP A CA 1
ATOM 904 C C . ASP A 1 125 ? 2.717 0.079 18.694 1.00 87.06 125 ASP A C 1
ATOM 906 O O . ASP A 1 125 ? 2.932 0.594 19.799 1.00 87.06 125 ASP A O 1
ATOM 910 N N . GLY A 1 126 ? 1.566 -0.526 18.388 1.00 88.38 126 GLY A N 1
ATOM 911 C CA . GLY A 1 126 ? 0.390 -0.585 19.243 1.00 88.38 126 GLY A CA 1
ATOM 912 C C . GLY A 1 126 ? -0.550 0.607 19.085 1.00 88.38 126 GLY A C 1
ATOM 913 O O . GLY A 1 126 ? -1.536 0.671 19.817 1.00 88.38 126 GLY A O 1
ATOM 914 N N . LYS A 1 127 ? -0.266 1.545 18.173 1.00 90.94 127 LYS A N 1
ATOM 915 C CA . LYS A 1 127 ? -1.140 2.676 17.858 1.00 90.94 127 LYS A CA 1
ATOM 916 C C . LYS A 1 127 ? -1.757 2.498 16.483 1.00 90.94 127 LYS A C 1
ATOM 918 O O . LYS A 1 127 ? -1.114 2.082 15.530 1.00 90.94 127 LYS A O 1
ATOM 923 N N . ALA A 1 128 ? -3.016 2.885 16.355 1.00 90.75 128 ALA A N 1
ATOM 924 C CA . ALA A 1 128 ? -3.665 2.940 15.063 1.00 90.75 128 ALA A CA 1
ATOM 925 C C . ALA A 1 128 ? -3.134 4.123 14.242 1.00 90.75 128 ALA A C 1
ATOM 927 O O . ALA A 1 128 ? -3.327 5.288 14.601 1.00 90.75 128 ALA A O 1
ATOM 928 N N . ASP A 1 129 ? -2.517 3.812 13.109 1.00 90.25 129 ASP A N 1
ATOM 929 C CA . ASP A 1 129 ? -2.087 4.770 12.101 1.00 90.25 129 ASP A CA 1
ATOM 930 C C . ASP A 1 129 ? -3.226 5.087 11.131 1.00 90.25 129 ASP A C 1
ATOM 932 O O . ASP A 1 129 ? -4.157 4.298 10.942 1.00 90.25 129 ASP A O 1
ATOM 936 N N . LEU A 1 130 ? -3.148 6.247 10.480 1.00 87.25 130 LEU A N 1
ATOM 937 C CA . LEU A 1 130 ? -4.111 6.637 9.461 1.00 87.25 130 LEU A CA 1
ATOM 938 C C . LEU A 1 130 ? -3.599 6.252 8.077 1.00 87.25 130 LEU A C 1
ATOM 940 O O . LEU A 1 130 ? -2.616 6.812 7.594 1.00 87.25 130 LEU A O 1
ATOM 944 N N . ILE A 1 131 ? -4.320 5.366 7.400 1.00 83.69 131 ILE A N 1
ATOM 945 C CA . ILE A 1 131 ? -4.057 4.991 6.013 1.00 83.69 131 ILE A CA 1
ATOM 946 C C . ILE A 1 131 ? -5.213 5.427 5.118 1.00 83.69 131 ILE A C 1
ATOM 948 O O . ILE A 1 131 ? -6.383 5.282 5.470 1.00 83.69 131 ILE A O 1
ATOM 952 N N . PHE A 1 132 ? -4.910 5.986 3.950 1.00 79.00 132 PHE A N 1
ATOM 953 C CA . PHE A 1 132 ? -5.943 6.442 3.025 1.00 79.00 132 PHE A CA 1
ATOM 954 C C . PHE A 1 132 ? -5.552 6.288 1.560 1.00 79.00 132 PHE A C 1
ATOM 956 O O . PHE A 1 132 ? -4.380 6.339 1.186 1.00 79.00 132 PHE A O 1
ATOM 963 N N . GLN A 1 133 ? -6.575 6.133 0.720 1.00 76.88 133 GLN A N 1
ATOM 964 C CA . GLN A 1 133 ? -6.442 6.065 -0.731 1.00 76.88 133 GLN A CA 1
ATOM 965 C C . GLN A 1 133 ? -6.702 7.443 -1.366 1.00 76.88 133 GLN A C 1
ATOM 967 O O . GLN A 1 133 ? -7.715 8.102 -1.109 1.00 76.88 133 GLN A O 1
ATOM 972 N N . GLY A 1 134 ? -5.766 7.889 -2.203 1.00 71.12 134 GLY A N 1
ATOM 973 C CA . GLY A 1 134 ? -5.891 9.087 -3.029 1.00 71.12 134 GLY A CA 1
ATOM 974 C C . GLY A 1 134 ? -6.751 8.860 -4.277 1.00 71.12 134 GLY A C 1
ATOM 975 O O . GLY A 1 134 ? -6.959 7.734 -4.726 1.00 71.12 134 GLY A O 1
ATOM 976 N N . ASN A 1 135 ? -7.220 9.953 -4.892 1.00 70.69 135 ASN A N 1
ATOM 977 C CA . ASN A 1 135 ? -7.978 9.916 -6.158 1.00 70.69 135 ASN A CA 1
ATOM 978 C C . ASN A 1 135 ? -7.193 9.331 -7.349 1.00 70.69 135 ASN A C 1
ATOM 980 O O . ASN A 1 135 ? -7.768 9.035 -8.392 1.00 70.69 135 ASN A O 1
ATOM 984 N N . ASP A 1 136 ? -5.884 9.203 -7.196 1.00 67.94 136 ASP A N 1
ATOM 985 C CA . ASP A 1 136 ? -4.922 8.642 -8.137 1.00 67.94 136 ASP A CA 1
ATOM 986 C C . ASP A 1 136 ? -4.595 7.166 -7.845 1.00 67.94 136 ASP A C 1
ATOM 988 O O . ASP A 1 136 ? -3.623 6.642 -8.381 1.00 67.94 136 ASP A O 1
ATOM 992 N N . ASN A 1 137 ? -5.394 6.495 -7.003 1.00 69.12 137 ASN A N 1
ATOM 993 C CA . ASN A 1 137 ? -5.189 5.112 -6.555 1.00 69.12 137 ASN A CA 1
ATOM 994 C C . ASN A 1 137 ? -3.865 4.864 -5.817 1.00 69.12 137 ASN A C 1
ATOM 996 O O . ASN A 1 137 ? -3.423 3.721 -5.704 1.00 69.12 137 ASN A O 1
ATOM 1000 N N . ARG A 1 138 ? -3.245 5.917 -5.283 1.00 75.25 138 ARG A N 1
ATOM 1001 C CA . ARG A 1 138 ? -2.068 5.800 -4.423 1.00 75.25 138 ARG A CA 1
ATOM 1002 C C . ARG A 1 138 ? -2.469 5.716 -2.959 1.00 75.25 138 ARG A C 1
ATOM 1004 O O . ARG A 1 138 ? -3.413 6.388 -2.540 1.00 75.25 138 ARG A O 1
ATOM 1011 N N . PHE A 1 139 ? -1.735 4.930 -2.177 1.00 78.00 139 PHE A N 1
ATOM 1012 C CA . PHE A 1 139 ? -1.969 4.805 -0.739 1.00 78.00 139 PHE A CA 1
ATOM 1013 C C . PHE A 1 139 ? -0.967 5.635 0.035 1.00 78.00 139 PHE A C 1
ATOM 1015 O O . PHE A 1 139 ? 0.235 5.596 -0.228 1.00 78.00 139 PHE A O 1
ATOM 1022 N N . TRP A 1 140 ? -1.480 6.354 1.017 1.00 80.38 140 TRP A N 1
ATOM 1023 C CA . TRP A 1 140 ? -0.710 7.234 1.871 1.00 80.38 140 TRP A CA 1
ATOM 1024 C C . TRP A 1 140 ? -0.898 6.820 3.321 1.00 80.38 140 TRP A C 1
ATOM 1026 O O . TRP A 1 140 ? -2.002 6.450 3.724 1.00 80.38 140 TRP A O 1
ATOM 1036 N N . LEU A 1 141 ? 0.184 6.899 4.086 1.00 86.12 141 LEU A N 1
ATOM 1037 C CA . LEU A 1 141 ? 0.223 6.581 5.504 1.00 86.12 141 LEU A CA 1
ATOM 1038 C C . LEU A 1 141 ? 0.599 7.822 6.301 1.00 86.12 141 LEU A C 1
ATOM 1040 O O . LEU A 1 141 ? 1.536 8.533 5.947 1.00 86.12 141 LEU A O 1
ATOM 1044 N N . SER A 1 142 ? -0.118 8.035 7.393 1.00 86.69 142 SER A N 1
ATOM 1045 C CA . SER A 1 142 ? 0.156 9.008 8.439 1.00 86.69 142 SER A CA 1
ATOM 1046 C C . SER A 1 142 ? 0.324 8.234 9.742 1.00 86.69 142 SER A C 1
ATOM 1048 O O . SER A 1 142 ? -0.656 7.750 10.301 1.00 86.69 142 SER A O 1
ATOM 1050 N N . GLU A 1 143 ? 1.556 8.107 10.225 1.00 89.25 143 GLU A N 1
ATOM 1051 C CA . GLU A 1 143 ? 1.835 7.372 11.465 1.00 89.25 143 GLU A CA 1
ATOM 1052 C C . GLU A 1 143 ? 1.336 8.140 12.695 1.00 89.25 143 GLU A C 1
ATOM 1054 O O . GLU A 1 143 ? 1.472 9.369 12.769 1.00 89.25 143 GLU A O 1
ATOM 1059 N N . SER A 1 144 ? 0.775 7.433 13.675 1.00 89.25 144 SER A N 1
ATOM 1060 C CA . SER A 1 144 ? 0.309 8.035 14.918 1.00 89.25 144 SER A CA 1
ATOM 1061 C C . SER A 1 144 ? 1.469 8.340 15.867 1.00 89.25 144 SER A C 1
ATOM 1063 O O . SER A 1 144 ? 2.270 7.496 16.265 1.00 89.25 144 SER A O 1
ATOM 1065 N N . SER A 1 145 ? 1.509 9.584 16.335 1.00 85.38 145 SER A N 1
ATOM 1066 C CA . SER A 1 145 ? 2.356 10.006 17.458 1.00 85.38 145 SER A CA 1
ATOM 1067 C C . SER A 1 145 ? 1.684 9.812 18.823 1.00 85.38 145 SER A C 1
ATOM 1069 O O . SER A 1 145 ? 2.291 10.089 19.857 1.00 85.38 145 SER A O 1
ATOM 1071 N N . GLY A 1 146 ? 0.419 9.392 18.826 1.00 82.38 146 GLY A N 1
ATOM 1072 C CA . GLY A 1 146 ? -0.472 9.316 19.978 1.00 82.38 146 GLY A CA 1
ATOM 1073 C C . GLY A 1 146 ? -1.206 10.610 20.328 1.00 82.38 146 GLY A C 1
ATOM 1074 O O . GLY A 1 146 ? -2.285 10.550 20.892 1.00 82.38 146 GLY A O 1
ATOM 1075 N N . ALA A 1 147 ? -0.694 11.781 19.939 1.00 79.69 147 ALA A N 1
ATOM 1076 C CA . ALA A 1 147 ? -1.419 13.056 20.081 1.00 79.69 147 ALA A CA 1
ATOM 1077 C C . ALA A 1 147 ? -2.022 13.562 18.752 1.00 79.69 147 ALA A C 1
ATOM 1079 O O . ALA A 1 147 ? -2.736 14.569 18.715 1.00 79.69 147 ALA A O 1
ATOM 1080 N N . GLY A 1 148 ? -1.689 12.887 17.652 1.00 82.31 148 GLY A N 1
ATOM 1081 C CA . GLY A 1 148 ? -1.998 13.256 16.274 1.00 82.31 148 GLY A CA 1
ATOM 1082 C C . GLY A 1 148 ? -1.125 12.465 15.302 1.00 82.31 148 GLY A C 1
ATOM 1083 O O . GLY A 1 148 ? -0.426 11.540 15.719 1.00 82.31 148 GLY A O 1
ATOM 1084 N N . PHE A 1 149 ? -1.111 12.852 14.030 1.00 85.31 149 PHE A N 1
ATOM 1085 C CA . PHE A 1 149 ? -0.460 12.078 12.972 1.00 85.31 149 PHE A CA 1
ATOM 1086 C C . PHE A 1 149 ? 0.736 12.807 12.348 1.00 85.31 149 PHE A C 1
ATOM 1088 O O . PHE A 1 149 ? 0.771 14.038 12.273 1.00 85.31 149 PHE A O 1
ATOM 1095 N N . ALA A 1 150 ? 1.726 12.040 11.892 1.00 85.62 150 ALA A N 1
ATOM 1096 C CA . ALA A 1 150 ? 2.859 12.540 11.121 1.00 85.62 150 ALA A CA 1
ATOM 1097 C C . ALA A 1 150 ? 2.418 13.082 9.750 1.00 85.62 150 ALA A C 1
ATOM 1099 O O . ALA A 1 150 ? 1.279 12.900 9.330 1.00 85.62 150 ALA A O 1
ATOM 1100 N N . THR A 1 151 ? 3.325 13.751 9.029 1.00 81.62 151 THR A N 1
ATOM 1101 C CA . THR A 1 151 ? 3.049 14.159 7.640 1.00 81.62 151 THR A CA 1
ATOM 1102 C C . THR A 1 151 ? 2.855 12.917 6.767 1.00 81.62 151 THR A C 1
ATOM 1104 O O . THR A 1 151 ? 3.728 12.052 6.814 1.00 81.62 151 THR A O 1
ATOM 1107 N N . PRO A 1 152 ? 1.782 12.835 5.957 1.00 80.50 152 PRO A N 1
ATOM 1108 C CA . PRO A 1 152 ? 1.548 11.665 5.129 1.00 80.50 152 PRO A CA 1
ATOM 1109 C C . PRO A 1 152 ? 2.672 11.402 4.128 1.00 80.50 152 PRO A C 1
ATOM 1111 O O . PRO A 1 152 ? 3.137 12.325 3.450 1.00 80.50 152 PRO A O 1
ATOM 1114 N N . HIS A 1 153 ? 3.043 10.137 3.961 1.00 78.69 153 HIS A N 1
ATOM 1115 C CA . HIS A 1 153 ? 3.951 9.681 2.910 1.00 78.69 153 HIS A CA 1
ATOM 1116 C C . HIS A 1 153 ? 3.335 8.547 2.091 1.00 78.69 153 HIS A C 1
ATOM 1118 O O . HIS A 1 153 ? 2.432 7.845 2.538 1.00 78.69 153 HIS A O 1
ATOM 1124 N N . LEU A 1 154 ? 3.810 8.399 0.856 1.00 77.62 154 LEU A N 1
ATOM 1125 C CA . LEU A 1 154 ? 3.353 7.367 -0.070 1.00 77.62 154 LEU A CA 1
ATOM 1126 C C . LEU A 1 154 ? 3.849 5.991 0.397 1.00 77.62 154 LEU A C 1
ATOM 1128 O O . LEU A 1 154 ? 5.048 5.819 0.609 1.00 77.62 154 LEU A O 1
ATOM 1132 N N . VAL A 1 155 ? 2.939 5.022 0.513 1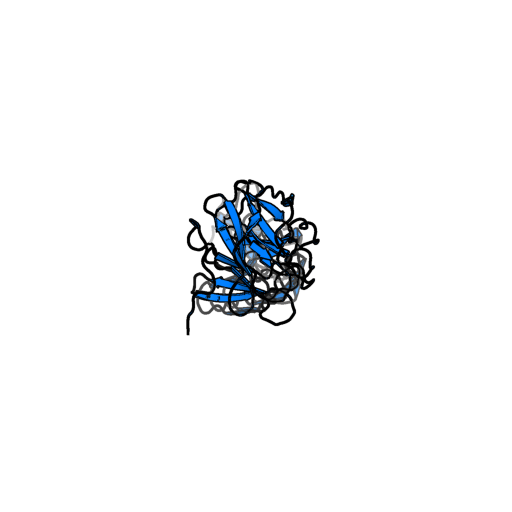.00 75.88 155 VAL A N 1
ATOM 1133 C CA . VAL A 1 155 ? 3.241 3.646 0.961 1.00 75.88 155 VAL A CA 1
ATOM 1134 C C . VAL A 1 155 ? 2.905 2.569 -0.061 1.00 75.88 155 VAL A C 1
ATOM 1136 O O . VAL A 1 155 ? 3.337 1.430 0.084 1.00 75.88 155 VAL A O 1
ATOM 1139 N N . ALA A 1 156 ? 2.166 2.927 -1.110 1.00 71.56 156 ALA A N 1
ATOM 1140 C CA . ALA A 1 156 ? 1.999 2.095 -2.291 1.00 71.56 156 ALA A CA 1
ATOM 1141 C C . ALA A 1 156 ? 1.672 2.948 -3.519 1.00 71.56 156 ALA A C 1
ATOM 1143 O O . ALA A 1 156 ? 0.756 3.779 -3.480 1.00 71.56 156 ALA A O 1
ATOM 1144 N N . ASP A 1 157 ? 2.400 2.698 -4.608 1.00 63.09 157 ASP A N 1
ATOM 1145 C CA . ASP A 1 157 ? 2.122 3.250 -5.931 1.00 63.09 157 ASP A CA 1
ATOM 1146 C C . ASP A 1 157 ? 1.504 2.163 -6.820 1.00 63.09 157 ASP A C 1
ATOM 1148 O O . ASP A 1 157 ? 2.042 1.063 -6.908 1.00 63.09 157 ASP A O 1
ATOM 1152 N N . GLN A 1 158 ? 0.352 2.465 -7.425 1.00 57.69 158 GLN A N 1
ATOM 1153 C CA . GLN A 1 158 ? -0.329 1.655 -8.449 1.00 57.69 158 GLN A CA 1
ATOM 1154 C C . GLN A 1 158 ? -0.277 0.126 -8.259 1.00 57.69 158 GLN A C 1
ATOM 1156 O O . GLN A 1 158 ? 0.143 -0.611 -9.152 1.00 57.69 158 GLN A O 1
ATOM 1161 N N . ILE A 1 159 ? -0.763 -0.383 -7.125 1.00 52.03 159 ILE A N 1
ATOM 1162 C CA . ILE A 1 159 ? -0.898 -1.834 -6.935 1.00 52.03 159 ILE A CA 1
ATOM 1163 C C . ILE A 1 159 ? -2.128 -2.350 -7.726 1.00 52.03 159 ILE A C 1
ATOM 1165 O O . ILE A 1 159 ? -3.204 -2.574 -7.192 1.00 52.03 159 ILE A O 1
ATOM 1169 N N . GLY A 1 160 ? -1.988 -2.536 -9.039 1.00 52.97 160 GLY A N 1
ATOM 1170 C CA . GLY A 1 160 ? -3.015 -3.160 -9.883 1.00 52.97 160 GLY A CA 1
ATOM 1171 C C . GLY A 1 160 ? -4.308 -2.349 -10.100 1.00 52.97 160 GLY A C 1
ATOM 1172 O O . GLY A 1 160 ? -4.448 -1.187 -9.716 1.00 52.97 160 GLY A O 1
ATOM 1173 N N . ASN A 1 161 ? -5.274 -2.972 -10.788 1.00 52.69 161 ASN A N 1
ATOM 1174 C CA . ASN A 1 161 ? -6.589 -2.388 -11.075 1.00 52.69 161 ASN A CA 1
ATOM 1175 C C . ASN A 1 161 ? -7.584 -2.725 -9.956 1.00 52.69 161 ASN A C 1
ATOM 1177 O O . ASN A 1 161 ? -8.163 -3.815 -9.920 1.00 52.69 161 ASN A O 1
ATOM 1181 N N . PHE A 1 162 ? -7.805 -1.768 -9.060 1.00 61.22 162 PHE A N 1
ATOM 1182 C CA . PHE A 1 162 ? -8.743 -1.892 -7.949 1.00 61.22 162 PHE A CA 1
ATOM 1183 C C . PHE A 1 162 ? -10.188 -1.631 -8.362 1.00 61.22 162 PHE A C 1
ATOM 1185 O O . PHE A 1 162 ? -10.482 -0.713 -9.131 1.00 61.22 162 PHE A O 1
ATOM 1192 N N . ASN A 1 163 ? -11.117 -2.341 -7.728 1.00 57.38 163 ASN A N 1
ATOM 1193 C CA . ASN A 1 163 ? -12.466 -1.815 -7.570 1.00 57.38 163 ASN A CA 1
ATOM 1194 C C . ASN A 1 163 ? -12.478 -0.824 -6.395 1.00 57.38 163 ASN A C 1
ATOM 1196 O O . ASN A 1 163 ? -12.000 -1.124 -5.299 1.00 57.38 163 ASN A O 1
ATOM 1200 N N . PHE A 1 164 ? -13.049 0.360 -6.615 1.00 58.06 164 PHE A N 1
ATOM 1201 C CA . PHE A 1 164 ? -13.125 1.418 -5.604 1.00 58.06 164 PHE A CA 1
ATOM 1202 C C . PHE A 1 164 ? -13.765 0.935 -4.290 1.00 58.06 164 PHE A C 1
ATOM 1204 O O . PHE A 1 164 ? -14.835 0.325 -4.299 1.00 58.06 164 PHE A O 1
ATOM 1211 N N . GLY A 1 165 ? -13.131 1.259 -3.154 1.00 59.66 165 GLY A N 1
ATOM 1212 C CA . GLY A 1 165 ? -13.668 0.993 -1.813 1.00 59.66 165 GLY A CA 1
ATOM 1213 C C . GLY A 1 165 ? -13.536 -0.451 -1.314 1.00 59.66 165 GLY A C 1
ATOM 1214 O O . GLY A 1 165 ? -14.233 -0.817 -0.371 1.00 59.66 165 GLY A O 1
ATOM 1215 N N . GLN A 1 166 ? -12.679 -1.273 -1.932 1.00 72.06 166 GLN A N 1
ATOM 1216 C CA . GLN A 1 166 ? -12.485 -2.681 -1.550 1.00 72.06 166 GLN A CA 1
ATOM 1217 C C . GLN A 1 166 ? -11.164 -2.975 -0.814 1.00 72.06 166 GLN A C 1
ATOM 1219 O O . GLN A 1 166 ? -10.884 -4.142 -0.552 1.00 72.06 166 GLN A O 1
ATOM 1224 N N . ALA A 1 167 ? -10.367 -1.956 -0.472 1.00 76.62 167 ALA A N 1
ATOM 1225 C CA . ALA A 1 167 ? -9.175 -2.125 0.362 1.00 76.62 167 ALA A CA 1
ATOM 1226 C C . ALA A 1 167 ? -9.555 -2.298 1.845 1.00 76.62 167 ALA A C 1
ATOM 1228 O O . ALA A 1 167 ? -10.392 -1.560 2.378 1.00 76.62 167 ALA A O 1
ATOM 1229 N N . GLN A 1 168 ? -8.940 -3.280 2.494 1.00 82.50 168 GLN A N 1
ATOM 1230 C CA . GLN A 1 168 ? -9.066 -3.593 3.914 1.00 82.50 168 GLN A CA 1
ATOM 1231 C C . GLN A 1 168 ? -7.676 -3.805 4.507 1.00 82.50 168 GLN A C 1
ATOM 1233 O O . GLN A 1 168 ? -6.777 -4.260 3.801 1.00 82.50 168 GLN A O 1
ATOM 1238 N N . TYR A 1 169 ? -7.527 -3.522 5.800 1.00 85.38 169 TYR A N 1
ATOM 1239 C CA . TYR A 1 169 ? -6.266 -3.705 6.513 1.00 85.38 169 TYR A CA 1
ATOM 1240 C C . TYR A 1 169 ? -6.459 -4.625 7.713 1.00 85.38 169 TYR A C 1
ATOM 1242 O O . TYR A 1 169 ? -7.357 -4.403 8.528 1.00 85.38 169 TYR A O 1
ATOM 1250 N N . ALA A 1 170 ? -5.653 -5.677 7.802 1.00 85.38 170 ALA A N 1
ATOM 1251 C CA . ALA A 1 170 ? -5.674 -6.626 8.909 1.00 85.38 170 ALA A CA 1
ATOM 1252 C C . ALA A 1 170 ? -4.330 -7.346 9.011 1.00 85.38 170 ALA A C 1
ATOM 1254 O O . ALA A 1 170 ? -3.721 -7.631 7.989 1.00 85.38 170 ALA A O 1
ATOM 1255 N N . ASP A 1 171 ? -3.890 -7.679 10.222 1.00 87.25 171 ASP A N 1
ATOM 1256 C CA . ASP A 1 171 ? -2.712 -8.530 10.424 1.00 87.25 171 ASP A CA 1
ATOM 1257 C C . ASP A 1 171 ? -3.041 -9.975 10.005 1.00 87.25 171 ASP A C 1
ATOM 1259 O O . ASP A 1 171 ? -3.719 -10.715 10.728 1.00 87.25 171 ASP A O 1
ATOM 1263 N N . ILE A 1 172 ? -2.636 -10.357 8.790 1.00 86.31 172 ILE A N 1
ATOM 1264 C CA . ILE A 1 172 ? -2.918 -11.676 8.210 1.00 86.31 172 ILE A CA 1
ATOM 1265 C C . ILE A 1 172 ? -1.790 -12.657 8.508 1.00 86.31 172 ILE A C 1
ATOM 1267 O O . ILE A 1 172 ? -2.039 -13.861 8.636 1.00 86.31 172 ILE A O 1
ATOM 1271 N N . ASN A 1 173 ? -0.558 -12.166 8.609 1.00 79.62 173 ASN A N 1
ATOM 1272 C CA . ASN A 1 173 ? 0.620 -13.001 8.813 1.00 79.62 173 ASN A CA 1
ATOM 1273 C C . ASN A 1 173 ? 0.978 -13.214 10.306 1.00 79.62 173 ASN A C 1
ATOM 1275 O O . ASN A 1 173 ? 1.761 -14.117 10.615 1.00 79.62 173 ASN A O 1
ATOM 1279 N N . GLY A 1 174 ? 0.358 -12.466 11.222 1.00 85.38 174 GLY A N 1
ATOM 1280 C CA . GLY A 1 174 ? 0.545 -12.542 12.669 1.00 85.38 174 GLY A CA 1
ATOM 1281 C C . GLY A 1 174 ? 1.803 -11.838 13.184 1.00 85.38 174 GLY A C 1
ATOM 1282 O O . GLY A 1 174 ? 2.299 -12.217 14.251 1.00 85.38 174 GLY A O 1
ATOM 1283 N N . ASP A 1 175 ? 2.368 -10.893 12.430 1.00 80.56 175 ASP A N 1
ATOM 1284 C CA . ASP A 1 175 ? 3.585 -10.164 12.801 1.00 80.56 175 ASP A CA 1
ATOM 1285 C C . ASP A 1 175 ? 3.320 -8.891 13.623 1.00 80.56 175 ASP A C 1
ATOM 1287 O O . ASP A 1 175 ? 4.272 -8.247 14.078 1.00 80.56 175 ASP A O 1
ATOM 1291 N N . GLY A 1 176 ? 2.046 -8.583 13.879 1.00 84.75 176 GLY A N 1
ATOM 1292 C CA . GLY A 1 176 ? 1.603 -7.411 14.622 1.00 84.75 176 GLY A CA 1
ATOM 1293 C C . GLY A 1 176 ? 1.402 -6.166 13.762 1.00 84.75 176 GLY A C 1
ATOM 1294 O O . GLY A 1 176 ? 1.106 -5.120 14.327 1.00 84.75 176 GLY A O 1
ATOM 1295 N N . LYS A 1 177 ? 1.548 -6.251 12.435 1.00 86.56 177 LYS A N 1
ATOM 1296 C CA . LYS A 1 177 ? 1.322 -5.142 11.503 1.00 86.56 177 LYS A CA 1
ATOM 1297 C C . LYS A 1 177 ? 0.113 -5.424 10.629 1.00 86.56 177 LYS A C 1
ATOM 1299 O O . LYS A 1 177 ? -0.101 -6.540 10.168 1.00 86.56 177 LYS A O 1
ATOM 1304 N N . ALA A 1 178 ? -0.677 -4.399 10.349 1.00 88.12 178 ALA A N 1
ATOM 1305 C CA . ALA A 1 178 ? -1.817 -4.546 9.462 1.00 88.12 178 ALA A CA 1
ATOM 1306 C C . ALA A 1 178 ? -1.377 -4.667 7.993 1.00 88.12 178 ALA A C 1
ATOM 1308 O O . ALA A 1 178 ? -0.804 -3.742 7.424 1.00 88.12 178 ALA A O 1
ATOM 1309 N N . ASP A 1 179 ? -1.697 -5.792 7.359 1.00 85.25 179 ASP A N 1
ATOM 1310 C CA . ASP A 1 179 ? -1.471 -6.057 5.938 1.00 85.25 179 ASP A CA 1
ATOM 1311 C C . ASP A 1 179 ? -2.601 -5.476 5.078 1.00 85.25 179 ASP A C 1
ATOM 1313 O O . ASP A 1 179 ? -3.745 -5.398 5.522 1.00 85.25 179 ASP A O 1
ATOM 1317 N N . LEU A 1 180 ? -2.317 -5.115 3.824 1.00 83.62 180 LEU A N 1
ATOM 1318 C CA . LEU A 1 180 ? -3.324 -4.663 2.860 1.00 83.62 180 LEU A CA 1
ATOM 1319 C C . LEU A 1 180 ? -3.934 -5.858 2.128 1.00 83.62 180 LEU A C 1
ATOM 1321 O O . LEU A 1 180 ? -3.231 -6.658 1.517 1.00 83.62 180 LEU A O 1
ATOM 1325 N N . ILE A 1 181 ? -5.261 -5.922 2.105 1.00 81.38 181 ILE A N 1
ATOM 1326 C CA . ILE A 1 181 ? -6.040 -6.875 1.318 1.00 81.38 181 ILE A CA 1
ATOM 1327 C C . ILE A 1 181 ? -6.971 -6.089 0.411 1.00 81.38 181 ILE A C 1
ATOM 1329 O O . ILE A 1 181 ? -7.672 -5.186 0.866 1.00 81.38 181 ILE A O 1
ATOM 1333 N N . TYR A 1 182 ? -7.030 -6.439 -0.868 1.00 76.88 182 TYR A N 1
ATOM 1334 C CA . TYR A 1 182 ? -7.938 -5.780 -1.800 1.00 76.88 182 TYR A CA 1
ATOM 1335 C C . TYR A 1 182 ? -8.484 -6.741 -2.846 1.00 76.88 182 TYR A C 1
ATOM 1337 O O . TYR A 1 182 ? -7.870 -7.753 -3.172 1.00 76.88 182 TYR A O 1
ATOM 1345 N N . GLN A 1 183 ? -9.655 -6.416 -3.387 1.00 72.06 183 GLN A N 1
ATOM 1346 C CA . GLN A 1 183 ? -10.250 -7.154 -4.496 1.00 72.06 183 GLN A CA 1
ATOM 1347 C C . GLN A 1 183 ? -10.012 -6.408 -5.820 1.00 72.06 183 GLN A C 1
ATOM 1349 O O . GLN A 1 183 ? -10.350 -5.228 -5.963 1.00 72.06 183 GLN A O 1
ATOM 1354 N N . GLY A 1 184 ? -9.425 -7.108 -6.789 1.00 65.19 184 GLY A N 1
ATOM 1355 C CA . GLY A 1 184 ? -9.197 -6.627 -8.148 1.00 65.19 184 GLY A CA 1
ATOM 1356 C C . GLY A 1 184 ? -10.459 -6.670 -9.016 1.00 65.19 184 GLY A C 1
ATOM 1357 O O . GLY A 1 184 ? -11.435 -7.367 -8.717 1.00 65.19 184 GLY A O 1
ATOM 1358 N N . ALA A 1 185 ? -10.435 -5.937 -10.131 1.00 63.72 185 ALA A N 1
ATOM 1359 C CA . ALA A 1 185 ? -11.533 -5.899 -11.110 1.00 63.72 185 ALA A CA 1
ATOM 1360 C C . ALA A 1 185 ? -11.859 -7.271 -11.745 1.00 63.72 185 ALA A C 1
ATOM 1362 O O . ALA A 1 185 ? -12.947 -7.481 -12.281 1.00 63.72 185 ALA A O 1
ATOM 1363 N N . ASP A 1 186 ? -10.930 -8.217 -11.658 1.00 64.56 186 ASP A N 1
ATOM 1364 C CA . ASP A 1 186 ? -11.026 -9.602 -12.117 1.00 64.56 186 ASP A CA 1
ATOM 1365 C C . ASP A 1 186 ? -11.579 -10.576 -11.054 1.00 64.56 186 ASP A C 1
ATOM 1367 O O . ASP A 1 186 ? -11.691 -11.774 -11.310 1.00 64.56 186 ASP A O 1
ATOM 1371 N N . ASN A 1 187 ? -11.998 -10.062 -9.891 1.00 67.19 187 ASN A N 1
ATOM 1372 C CA . ASN A 1 187 ? -12.440 -10.807 -8.706 1.00 67.19 187 ASN A CA 1
ATOM 1373 C C . ASN A 1 187 ? -11.347 -11.590 -7.967 1.00 67.19 187 ASN A C 1
ATOM 1375 O O . ASN A 1 187 ? -11.683 -12.398 -7.096 1.00 67.19 187 ASN A O 1
ATOM 1379 N N . HIS A 1 188 ? -10.067 -11.351 -8.247 1.00 67.75 188 HIS A N 1
ATOM 1380 C CA . HIS A 1 188 ? -9.009 -11.865 -7.384 1.00 67.75 188 HIS A CA 1
ATOM 1381 C C . HIS A 1 188 ? -8.899 -11.029 -6.109 1.00 67.75 188 HIS A C 1
ATOM 1383 O O . HIS A 1 188 ? -9.089 -9.814 -6.132 1.00 67.75 188 HIS A O 1
ATOM 1389 N N . PHE A 1 189 ? -8.601 -11.693 -4.992 1.00 72.94 189 PHE A N 1
ATOM 1390 C CA . PHE A 1 189 ? -8.190 -11.031 -3.759 1.00 72.94 189 PHE A CA 1
ATOM 1391 C C . PHE A 1 189 ? -6.675 -11.063 -3.684 1.00 72.94 189 PHE A C 1
ATOM 1393 O O . PHE A 1 189 ? -6.062 -12.126 -3.772 1.00 72.94 189 PHE A O 1
ATOM 1400 N N . TRP A 1 190 ? -6.099 -9.892 -3.505 1.00 72.06 190 TRP A N 1
ATOM 1401 C CA . TRP A 1 190 ? -4.676 -9.672 -3.413 1.00 72.06 190 TRP A CA 1
ATOM 1402 C C . TRP A 1 190 ? -4.327 -9.299 -1.979 1.00 72.06 190 TRP A C 1
ATOM 1404 O O . TRP A 1 190 ? -5.097 -8.611 -1.308 1.00 72.06 190 TRP A O 1
ATOM 1414 N N . LEU A 1 191 ? -3.174 -9.775 -1.521 1.00 77.69 191 LEU A N 1
ATOM 1415 C CA . LEU A 1 191 ? -2.615 -9.509 -0.202 1.00 77.69 191 LEU A CA 1
ATOM 1416 C C . LEU A 1 191 ? -1.239 -8.872 -0.396 1.00 77.69 191 LEU A C 1
ATOM 1418 O O . LEU A 1 191 ? -0.418 -9.391 -1.148 1.00 77.69 191 LEU A O 1
ATOM 1422 N N . SER A 1 192 ? -0.981 -7.776 0.301 1.00 78.56 192 SER A N 1
ATOM 1423 C CA . SER A 1 192 ? 0.323 -7.127 0.378 1.00 78.56 192 SER A CA 1
ATOM 1424 C C . SER A 1 192 ? 0.665 -6.954 1.849 1.00 78.56 192 SER A C 1
ATOM 1426 O O . SER A 1 192 ? 0.013 -6.178 2.547 1.00 78.56 192 SER A O 1
ATOM 1428 N N . THR A 1 193 ? 1.647 -7.709 2.344 1.00 81.19 193 THR A N 1
ATOM 1429 C CA . THR A 1 193 ? 1.981 -7.676 3.773 1.00 81.19 193 THR A CA 1
ATOM 1430 C C . THR A 1 193 ? 2.643 -6.355 4.167 1.00 81.19 193 THR A C 1
ATOM 1432 O O . THR A 1 193 ? 3.301 -5.739 3.338 1.00 81.19 193 THR A O 1
ATOM 1435 N N . SER A 1 194 ? 2.458 -5.850 5.384 1.00 82.31 194 SER A N 1
ATOM 1436 C CA . SER A 1 194 ? 3.058 -4.575 5.801 1.00 82.31 194 SER A CA 1
ATOM 1437 C C . SER A 1 194 ? 4.520 -4.740 6.222 1.00 82.31 194 SER A C 1
ATOM 1439 O O . SER A 1 194 ? 4.907 -5.656 6.940 1.00 82.31 194 SER A O 1
ATOM 1441 N N . THR A 1 195 ? 5.372 -3.803 5.809 1.00 78.81 195 THR A N 1
ATOM 1442 C CA . THR A 1 195 ? 6.744 -3.660 6.329 1.00 78.81 195 THR A CA 1
ATOM 1443 C C . THR A 1 195 ? 6.812 -2.714 7.526 1.00 78.81 195 THR A C 1
ATOM 1445 O O . THR A 1 195 ? 7.809 -2.712 8.252 1.00 78.81 195 THR A O 1
ATOM 1448 N N . GLY A 1 196 ? 5.751 -1.944 7.762 1.00 77.38 196 GLY A N 1
ATOM 1449 C CA . GLY A 1 196 ? 5.645 -0.917 8.789 1.00 77.38 196 GLY A CA 1
ATOM 1450 C C . GLY A 1 196 ? 5.423 0.475 8.214 1.00 77.38 196 GLY A C 1
ATOM 1451 O O . GLY A 1 196 ? 4.522 1.197 8.612 1.00 77.38 196 GLY A O 1
ATOM 1452 N N . ILE A 1 197 ? 6.230 0.816 7.213 1.00 71.56 197 ILE A N 1
ATOM 1453 C CA . ILE A 1 197 ? 6.226 2.131 6.555 1.00 71.56 197 ILE A CA 1
ATOM 1454 C C . ILE A 1 197 ? 5.900 2.040 5.060 1.00 71.56 197 ILE A C 1
ATOM 1456 O O . ILE A 1 197 ? 5.984 3.037 4.352 1.00 71.56 197 ILE A O 1
ATOM 1460 N N . SER A 1 198 ? 5.602 0.834 4.578 1.00 73.69 198 SER A N 1
ATOM 1461 C CA . SER A 1 198 ? 5.285 0.473 3.192 1.00 73.69 198 SER A CA 1
ATOM 1462 C C . SER A 1 198 ? 4.679 -0.934 3.174 1.00 73.69 198 SER A C 1
ATOM 1464 O O . SER A 1 198 ? 4.802 -1.655 4.168 1.00 73.69 198 SER A O 1
ATOM 1466 N N . PHE A 1 199 ? 4.102 -1.375 2.062 1.00 76.19 199 PHE A N 1
ATOM 1467 C CA . PHE A 1 199 ? 3.717 -2.775 1.871 1.00 76.19 199 PHE A CA 1
ATOM 1468 C C . PHE A 1 199 ? 4.829 -3.557 1.163 1.00 76.19 199 PHE A C 1
ATOM 1470 O O . PHE A 1 199 ? 5.435 -3.077 0.205 1.00 76.19 199 PHE A O 1
ATOM 1477 N N . SER A 1 200 ? 5.118 -4.772 1.626 1.00 66.06 200 SER A N 1
ATOM 1478 C CA . SER A 1 200 ? 5.983 -5.710 0.931 1.00 66.06 200 SER A CA 1
ATOM 1479 C C . SER A 1 200 ? 5.274 -6.156 -0.344 1.00 66.06 200 SER A C 1
ATOM 1481 O O . SER A 1 200 ? 4.364 -6.988 -0.350 1.00 66.06 200 SER A O 1
ATOM 1483 N N . ALA A 1 201 ? 5.698 -5.523 -1.419 1.00 65.06 201 ALA A N 1
ATOM 1484 C CA . ALA A 1 201 ? 6.083 -6.164 -2.654 1.00 65.06 201 ALA A CA 1
ATOM 1485 C C . ALA A 1 201 ? 6.048 -7.710 -2.634 1.00 65.06 201 ALA A C 1
ATOM 1487 O O . ALA A 1 201 ? 6.775 -8.330 -1.856 1.00 65.06 201 ALA A O 1
ATOM 1488 N N . SER A 1 202 ? 5.214 -8.326 -3.475 1.00 70.19 202 SER A N 1
ATOM 1489 C CA . SER A 1 202 ? 5.227 -9.780 -3.677 1.00 70.19 202 SER A CA 1
ATOM 1490 C C . SER A 1 202 ? 6.117 -10.103 -4.864 1.00 70.19 202 SER A C 1
ATOM 1492 O O . SER A 1 202 ? 5.848 -9.606 -5.943 1.00 70.19 202 SER A O 1
ATOM 1494 N N . ASP A 1 203 ? 7.098 -10.987 -4.696 1.00 84.25 203 ASP A N 1
ATOM 1495 C CA . ASP A 1 203 ? 7.895 -11.491 -5.818 1.00 84.25 203 ASP A CA 1
ATOM 1496 C C . ASP A 1 203 ? 6.990 -12.324 -6.749 1.00 84.25 203 ASP A C 1
ATOM 1498 O O . ASP A 1 203 ? 6.472 -13.382 -6.370 1.00 84.25 203 ASP A O 1
ATOM 1502 N N . ASN A 1 204 ? 6.734 -11.839 -7.960 1.00 79.56 204 ASN A N 1
ATOM 1503 C CA . ASN A 1 204 ? 5.841 -12.459 -8.933 1.00 79.56 204 ASN A CA 1
ATOM 1504 C C . ASN A 1 204 ? 6.615 -13.158 -10.053 1.00 79.56 204 ASN A C 1
ATOM 1506 O O . ASN A 1 204 ? 7.645 -12.682 -10.514 1.00 79.56 204 ASN A O 1
ATOM 1510 N N . LEU A 1 205 ? 6.093 -14.294 -10.526 1.00 89.94 205 LEU A N 1
ATOM 1511 C CA . LEU A 1 205 ? 6.490 -14.898 -11.799 1.00 89.94 205 LEU A CA 1
ATOM 1512 C C . LEU A 1 205 ? 5.356 -14.671 -12.798 1.00 89.94 205 LEU A C 1
ATOM 1514 O O . LEU A 1 205 ? 4.267 -15.221 -12.626 1.00 89.94 205 LEU A O 1
ATOM 1518 N N . ILE A 1 206 ? 5.620 -13.872 -13.826 1.00 87.38 206 ILE A N 1
ATOM 1519 C CA . ILE A 1 206 ? 4.651 -13.481 -14.849 1.00 87.38 206 ILE A CA 1
ATOM 1520 C C . ILE A 1 206 ? 5.198 -13.907 -16.209 1.00 87.38 206 ILE A C 1
ATOM 1522 O O . ILE A 1 206 ? 6.338 -13.603 -16.546 1.00 87.38 206 ILE A O 1
ATOM 1526 N N . GLN A 1 207 ? 4.385 -14.614 -16.987 1.00 94.19 207 GLN A N 1
ATOM 1527 C CA . GLN A 1 207 ? 4.769 -15.130 -18.295 1.00 94.19 207 GLN A CA 1
ATOM 1528 C C . GLN A 1 207 ? 3.736 -14.710 -19.343 1.00 94.19 207 GLN A C 1
ATOM 1530 O O . GLN A 1 207 ? 2.553 -15.016 -19.191 1.00 94.19 207 GLN A O 1
ATOM 1535 N N . GLY A 1 208 ? 4.197 -13.990 -20.362 1.00 86.69 208 GLY A N 1
ATOM 1536 C CA . GLY A 1 208 ? 3.523 -13.816 -21.637 1.00 86.69 208 GLY A CA 1
ATOM 1537 C C . GLY A 1 208 ? 3.680 -15.072 -22.493 1.00 86.69 208 GLY A C 1
ATOM 1538 O O . GLY A 1 208 ? 4.593 -15.885 -22.298 1.00 86.69 208 GLY A O 1
ATOM 1539 N N . ASP A 1 209 ? 2.699 -15.287 -23.362 1.00 87.50 209 ASP A N 1
ATOM 1540 C CA . ASP A 1 209 ? 2.590 -16.494 -24.180 1.00 87.50 209 ASP A CA 1
ATOM 1541 C C . ASP A 1 209 ? 2.975 -16.150 -25.629 1.00 87.50 209 ASP A C 1
ATOM 1543 O O . ASP A 1 209 ? 4.128 -15.868 -25.942 1.00 87.50 209 ASP A O 1
ATOM 1547 N N . VAL A 1 210 ? 2.020 -16.234 -26.554 1.00 89.56 210 VAL A N 1
ATOM 1548 C CA . VAL A 1 210 ? 2.196 -15.848 -27.952 1.00 89.56 210 VAL A CA 1
ATOM 1549 C C . VAL A 1 210 ? 1.353 -14.614 -28.202 1.00 89.56 210 VAL A C 1
ATOM 1551 O O . VAL A 1 210 ? 0.131 -14.666 -28.046 1.00 89.56 210 VAL A O 1
ATOM 1554 N N . GLY A 1 211 ? 1.973 -13.554 -28.701 1.00 80.31 211 GLY A N 1
ATOM 1555 C CA . GLY A 1 211 ? 1.324 -12.278 -28.953 1.00 80.31 211 GLY A CA 1
ATOM 1556 C C . GLY A 1 211 ? 2.178 -11.124 -28.454 1.00 80.31 211 GLY A C 1
ATOM 1557 O O . GLY A 1 211 ? 3.264 -11.320 -27.949 1.00 80.31 211 GLY A O 1
ATOM 1558 N N . ASN A 1 212 ? 1.681 -9.905 -28.635 1.00 81.00 212 ASN A N 1
ATOM 1559 C CA . ASN A 1 212 ? 2.330 -8.729 -28.069 1.00 81.00 212 ASN A CA 1
ATOM 1560 C C . ASN A 1 212 ? 1.714 -8.485 -26.694 1.00 81.00 212 ASN A C 1
ATOM 1562 O O . ASN A 1 212 ? 0.575 -8.006 -26.611 1.00 81.00 212 ASN A O 1
ATOM 1566 N N . ASP A 1 213 ? 2.445 -8.832 -2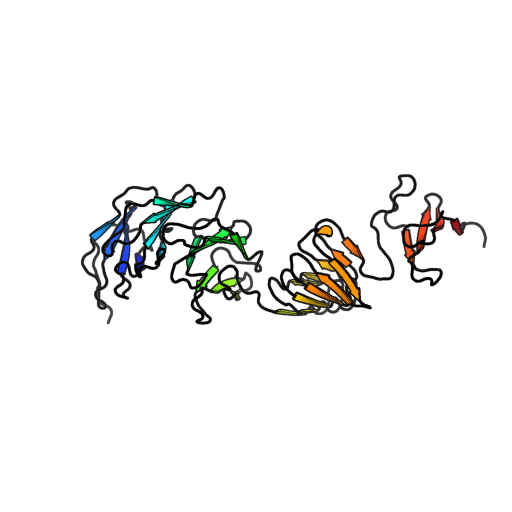5.648 1.00 86.38 213 ASP A N 1
ATOM 1567 C CA . ASP A 1 213 ? 2.000 -8.779 -24.270 1.00 86.38 213 ASP A CA 1
ATOM 1568 C C . ASP A 1 213 ? 2.445 -7.478 -23.577 1.00 86.38 213 ASP A C 1
ATOM 1570 O O . ASP A 1 213 ? 3.323 -6.726 -24.007 1.00 86.38 213 ASP A O 1
ATOM 1574 N N . THR A 1 214 ? 1.762 -7.139 -22.488 1.00 85.69 214 THR A N 1
ATOM 1575 C CA . THR A 1 214 ? 2.125 -6.016 -21.618 1.00 85.69 214 THR A CA 1
ATOM 1576 C C . THR A 1 214 ? 2.077 -6.521 -20.191 1.00 85.69 214 THR A C 1
ATOM 1578 O O . THR A 1 214 ? 1.002 -6.748 -19.636 1.00 85.69 214 THR A O 1
ATOM 1581 N N . LEU A 1 215 ? 3.257 -6.736 -19.623 1.00 83.69 215 LEU A N 1
ATOM 1582 C CA . LEU A 1 215 ? 3.460 -7.418 -18.354 1.00 83.69 215 LEU A CA 1
ATOM 1583 C C . LEU A 1 215 ? 3.891 -6.409 -17.288 1.00 83.69 215 LEU A C 1
ATOM 1585 O O . LEU A 1 215 ? 4.742 -5.558 -17.551 1.00 83.69 215 LEU A O 1
ATOM 1589 N N . SER A 1 216 ? 3.339 -6.506 -16.077 1.00 85.50 216 SER A N 1
ATOM 1590 C CA . SER A 1 216 ? 3.727 -5.649 -14.951 1.00 85.50 216 SER A CA 1
ATOM 1591 C C . SER A 1 216 ? 3.887 -6.457 -13.669 1.00 85.50 216 SER A C 1
ATOM 1593 O O . SER A 1 216 ? 2.935 -7.115 -13.262 1.00 85.50 216 SER A O 1
ATOM 1595 N N . GLY A 1 217 ? 5.081 -6.404 -13.068 1.00 79.50 217 GLY A N 1
ATOM 1596 C CA . GLY A 1 217 ? 5.411 -7.081 -11.804 1.00 79.50 217 GLY A CA 1
ATOM 1597 C C . GLY A 1 217 ? 4.860 -6.361 -10.576 1.00 79.50 217 GLY A C 1
ATOM 1598 O O . GLY A 1 217 ? 4.330 -6.983 -9.665 1.00 79.50 217 GLY A O 1
ATOM 1599 N N . GLY A 1 218 ? 4.853 -5.027 -10.618 1.00 76.69 218 GLY A N 1
ATOM 1600 C CA . GLY A 1 218 ? 4.435 -4.214 -9.484 1.00 76.69 218 GLY A CA 1
ATOM 1601 C C . GLY A 1 218 ? 5.580 -4.040 -8.490 1.00 76.69 218 GLY A C 1
ATOM 1602 O O . GLY A 1 218 ? 6.732 -3.882 -8.870 1.00 76.69 218 GLY A O 1
ATOM 1603 N N . ALA A 1 219 ? 5.272 -3.957 -7.203 1.00 74.94 219 ALA A N 1
ATOM 1604 C CA . ALA A 1 219 ? 6.330 -3.961 -6.204 1.00 74.94 219 ALA A CA 1
ATOM 1605 C C . ALA A 1 219 ? 6.742 -5.424 -5.953 1.00 74.94 219 ALA A C 1
ATOM 1607 O O . ALA A 1 219 ? 5.875 -6.241 -5.645 1.00 74.94 219 ALA A O 1
ATOM 1608 N N . GLY A 1 220 ? 8.031 -5.751 -6.021 1.00 80.38 220 GLY A N 1
ATOM 1609 C CA . GLY A 1 220 ? 8.490 -7.144 -5.987 1.00 80.38 220 GLY A CA 1
ATOM 1610 C C . GLY A 1 220 ? 9.920 -7.292 -6.474 1.00 80.38 220 GLY A C 1
ATOM 1611 O O . GLY A 1 220 ? 10.428 -6.451 -7.203 1.00 80.38 220 GLY A O 1
ATOM 1612 N N . ASN A 1 221 ? 10.605 -8.371 -6.097 1.00 89.69 221 ASN A N 1
ATOM 1613 C CA . ASN A 1 221 ? 11.681 -8.889 -6.941 1.00 89.69 221 ASN A CA 1
ATOM 1614 C C . ASN A 1 221 ? 11.041 -9.817 -7.977 1.00 89.69 221 ASN A C 1
ATOM 1616 O O . ASN A 1 221 ? 10.983 -11.036 -7.796 1.00 89.69 221 ASN A O 1
ATOM 1620 N N . ASP A 1 222 ? 10.510 -9.228 -9.041 1.00 91.69 222 ASP A N 1
ATOM 1621 C CA . ASP A 1 222 ? 9.673 -9.943 -9.994 1.00 91.69 222 ASP A CA 1
ATOM 1622 C C . ASP A 1 222 ? 10.486 -10.632 -11.086 1.00 91.69 222 ASP A C 1
ATOM 1624 O O . ASP A 1 222 ? 11.609 -10.252 -11.413 1.00 91.69 222 ASP A O 1
ATOM 1628 N N . THR A 1 223 ? 9.907 -11.669 -11.679 1.00 96.50 223 THR A N 1
ATOM 1629 C CA . THR A 1 223 ? 10.400 -12.341 -12.880 1.00 96.50 223 THR A CA 1
ATOM 1630 C C . THR A 1 223 ? 9.340 -12.241 -13.970 1.00 96.50 223 THR A C 1
ATOM 1632 O O . THR A 1 223 ? 8.277 -12.849 -13.846 1.00 96.50 223 THR A O 1
ATOM 1635 N N . LEU A 1 224 ? 9.614 -11.481 -15.030 1.00 96.31 224 LEU A N 1
ATOM 1636 C CA . LEU A 1 224 ? 8.729 -11.325 -16.190 1.00 96.31 224 LEU A CA 1
ATOM 1637 C C . LEU A 1 224 ? 9.372 -11.987 -17.411 1.00 96.31 224 LEU A C 1
ATOM 1639 O O . LEU A 1 224 ? 10.534 -11.720 -17.702 1.00 96.31 224 LEU A O 1
ATOM 1643 N N . VAL A 1 225 ? 8.609 -12.804 -18.132 1.00 98.00 225 VAL A N 1
ATOM 1644 C CA . VAL A 1 225 ? 9.024 -13.458 -19.384 1.00 98.00 225 VAL A CA 1
ATOM 1645 C C . VAL A 1 225 ? 8.023 -13.080 -20.471 1.00 98.00 225 VAL A C 1
ATOM 1647 O O . VAL A 1 225 ? 6.865 -13.438 -20.320 1.00 98.00 225 VAL A O 1
ATOM 1650 N N . GLY A 1 226 ? 8.431 -12.360 -21.516 1.00 94.25 226 GLY A N 1
ATOM 1651 C CA . GLY A 1 226 ? 7.557 -11.854 -22.585 1.00 94.25 226 GLY A CA 1
ATOM 1652 C C . GLY A 1 226 ? 7.032 -12.957 -23.502 1.00 94.25 226 GLY A C 1
ATOM 1653 O O . GLY A 1 226 ? 5.826 -13.130 -23.616 1.00 94.25 226 GLY A O 1
ATOM 1654 N N . GLY A 1 227 ? 7.918 -13.808 -24.018 1.00 91.31 227 GLY A N 1
ATOM 1655 C CA . GLY A 1 227 ? 7.519 -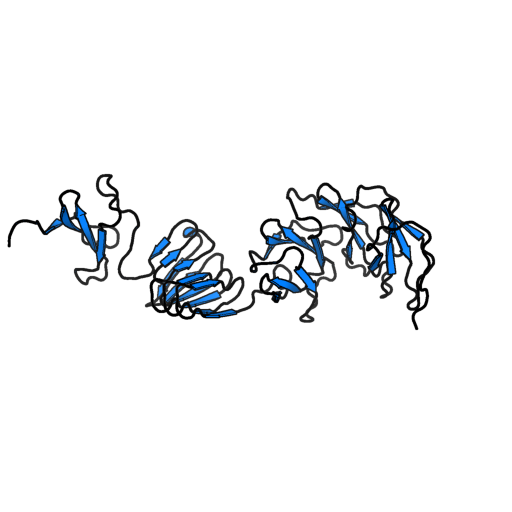14.963 -24.825 1.00 91.31 227 GLY A CA 1
ATOM 1656 C C . GLY A 1 227 ? 7.737 -14.719 -26.315 1.00 91.31 227 GLY A C 1
ATOM 1657 O O . GLY A 1 227 ? 8.857 -14.420 -26.718 1.00 91.31 227 GLY A O 1
ATOM 1658 N N . LEU A 1 228 ? 6.726 -14.976 -27.153 1.00 88.38 228 LEU A N 1
ATOM 1659 C CA . LEU A 1 228 ? 6.805 -14.710 -28.597 1.00 88.38 228 LEU A CA 1
ATOM 1660 C C . LEU A 1 228 ? 6.004 -13.460 -28.953 1.00 88.38 228 LEU A C 1
ATOM 1662 O O . LEU A 1 228 ? 4.779 -13.517 -28.896 1.00 88.38 228 LEU A O 1
ATOM 1666 N N . GLY A 1 229 ? 6.636 -12.444 -29.527 1.00 85.19 229 GLY A N 1
ATOM 1667 C CA . GLY A 1 229 ? 5.969 -11.227 -29.981 1.00 85.19 229 GLY A CA 1
ATOM 1668 C C . GLY A 1 229 ? 6.732 -9.984 -29.556 1.00 85.19 229 GLY A C 1
ATOM 1669 O O . GLY A 1 229 ? 7.878 -10.065 -29.159 1.00 85.19 229 GLY A O 1
ATOM 1670 N N . ASN A 1 230 ? 6.129 -8.813 -29.740 1.00 85.38 230 ASN A N 1
ATOM 1671 C CA . ASN A 1 230 ? 6.743 -7.559 -29.309 1.00 85.38 230 ASN A CA 1
ATOM 1672 C C . ASN A 1 230 ? 6.126 -7.134 -27.980 1.00 85.38 230 ASN A C 1
ATOM 1674 O O . ASN A 1 230 ? 4.996 -6.626 -27.970 1.00 85.38 230 ASN A O 1
ATOM 1678 N N . ASP A 1 231 ? 6.876 -7.289 -26.901 1.00 89.00 231 ASP A N 1
ATOM 1679 C CA . ASP A 1 231 ? 6.368 -7.190 -25.543 1.00 89.00 231 ASP A CA 1
ATOM 1680 C C . ASP A 1 231 ? 6.763 -5.886 -24.847 1.00 89.00 231 ASP A C 1
ATOM 1682 O O . ASP A 1 231 ? 7.749 -5.211 -25.165 1.00 89.00 231 ASP A O 1
ATOM 1686 N N . VAL A 1 232 ? 5.957 -5.508 -23.855 1.00 85.56 232 VAL A N 1
ATOM 1687 C CA . VAL A 1 232 ? 6.231 -4.382 -22.956 1.00 85.56 232 VAL A CA 1
ATOM 1688 C C . VAL A 1 232 ? 6.334 -4.900 -21.527 1.00 85.56 232 VAL A C 1
ATOM 1690 O O . VAL A 1 232 ? 5.351 -5.373 -20.962 1.00 85.56 232 VAL A O 1
ATOM 1693 N N . LEU A 1 233 ? 7.517 -4.779 -20.926 1.00 92.25 233 LEU A N 1
ATOM 1694 C CA . LEU A 1 233 ? 7.835 -5.329 -19.611 1.00 92.25 233 LEU A CA 1
ATOM 1695 C C . LEU A 1 233 ? 8.034 -4.201 -18.590 1.00 92.25 233 LEU A C 1
ATOM 1697 O O . LEU A 1 233 ? 8.920 -3.358 -18.733 1.00 92.25 233 LEU A O 1
ATOM 1701 N N . MET A 1 234 ? 7.221 -4.196 -17.535 1.00 90.25 234 MET A N 1
ATOM 1702 C CA . MET A 1 234 ? 7.265 -3.230 -16.435 1.00 90.25 234 MET A CA 1
ATOM 1703 C C . MET A 1 234 ? 7.572 -3.942 -15.116 1.00 90.25 234 MET A C 1
ATOM 1705 O O . MET A 1 234 ? 6.661 -4.335 -14.387 1.00 90.25 234 MET A O 1
ATOM 1709 N N . GLY A 1 235 ? 8.858 -4.082 -14.790 1.00 84.00 235 GLY A N 1
ATOM 1710 C CA . GLY A 1 235 ? 9.277 -4.630 -13.495 1.00 84.00 235 GLY A CA 1
ATOM 1711 C C . GLY A 1 235 ? 8.871 -3.753 -12.307 1.00 84.00 235 GLY A C 1
ATOM 1712 O O . GLY A 1 235 ? 8.683 -4.273 -11.223 1.00 84.00 235 GLY A O 1
ATOM 1713 N N . MET A 1 236 ? 8.686 -2.442 -12.516 1.00 85.56 236 MET A N 1
ATOM 1714 C CA . MET A 1 236 ? 8.380 -1.476 -11.453 1.00 85.56 236 MET A CA 1
ATOM 1715 C C . MET A 1 236 ? 9.375 -1.612 -10.275 1.00 85.56 236 MET A C 1
ATOM 1717 O O . MET A 1 236 ? 10.574 -1.752 -10.524 1.00 85.56 236 MET A O 1
ATOM 1721 N N . ALA A 1 237 ? 8.933 -1.503 -9.020 1.00 82.00 237 ALA A N 1
ATOM 1722 C CA . ALA A 1 237 ? 9.818 -1.367 -7.865 1.00 82.00 237 ALA A CA 1
ATOM 1723 C C . ALA A 1 237 ? 10.348 -2.714 -7.346 1.00 82.00 237 ALA A C 1
ATOM 1725 O O . ALA A 1 237 ? 9.575 -3.563 -6.930 1.00 82.00 237 ALA A O 1
ATOM 1726 N N . GLY A 1 238 ? 11.667 -2.840 -7.226 1.00 85.38 238 GLY A N 1
ATOM 1727 C CA . GLY A 1 238 ? 12.389 -3.966 -6.639 1.00 85.38 238 GLY A CA 1
ATOM 1728 C C . GLY A 1 238 ? 13.472 -4.516 -7.572 1.00 85.38 238 GLY A C 1
ATOM 1729 O O . GLY A 1 238 ? 13.872 -3.869 -8.544 1.00 85.38 238 GLY A O 1
ATOM 1730 N N . ASN A 1 239 ? 14.052 -5.674 -7.235 1.00 92.88 239 ASN A N 1
ATOM 1731 C CA . ASN A 1 239 ? 15.128 -6.257 -8.037 1.00 92.88 239 ASN A CA 1
ATOM 1732 C C . ASN A 1 239 ? 14.584 -7.291 -9.018 1.00 92.88 239 ASN A C 1
ATOM 1734 O O . ASN A 1 239 ? 14.425 -8.461 -8.673 1.00 92.88 239 ASN A O 1
ATOM 1738 N N . ASN A 1 240 ? 14.330 -6.857 -10.247 1.00 95.62 240 ASN A N 1
ATOM 1739 C CA . ASN A 1 240 ? 13.594 -7.656 -11.218 1.00 95.62 240 ASN A CA 1
ATOM 1740 C C . ASN A 1 240 ? 14.500 -8.457 -12.159 1.00 95.62 240 ASN A C 1
ATOM 1742 O O . ASN A 1 240 ? 15.622 -8.053 -12.474 1.00 95.62 240 ASN A O 1
ATOM 1746 N N . GLN A 1 241 ? 13.976 -9.570 -12.660 1.00 97.81 241 GLN A N 1
ATOM 1747 C CA . GLN A 1 241 ? 14.501 -10.336 -13.785 1.00 97.81 241 GLN A CA 1
ATOM 1748 C C . GLN A 1 241 ? 13.513 -10.222 -14.946 1.00 97.81 241 GLN A C 1
ATOM 1750 O O . GLN A 1 241 ? 12.382 -10.684 -14.837 1.00 97.81 241 GLN A O 1
ATOM 1755 N N . LEU A 1 242 ? 13.916 -9.590 -16.045 1.00 97.75 242 LEU A N 1
ATOM 1756 C CA . LEU A 1 242 ? 13.064 -9.414 -17.223 1.00 97.75 242 LEU A CA 1
ATOM 1757 C C . LEU A 1 242 ? 13.669 -10.167 -18.407 1.00 97.75 242 LEU A C 1
ATOM 1759 O O . LEU A 1 242 ? 14.851 -10.003 -18.697 1.00 97.75 242 LEU A O 1
ATOM 1763 N N . ASP A 1 243 ? 12.866 -10.953 -19.105 1.00 97.38 243 ASP A N 1
ATOM 1764 C CA . ASP A 1 243 ? 13.256 -11.628 -20.337 1.00 97.38 243 ASP A CA 1
ATOM 1765 C C . ASP A 1 243 ? 12.242 -11.276 -21.423 1.00 97.38 243 ASP A C 1
ATOM 1767 O O . ASP A 1 243 ? 11.085 -11.662 -21.289 1.00 97.38 243 ASP A O 1
ATOM 1771 N N . GLY A 1 244 ? 12.624 -10.502 -22.444 1.00 94.88 244 GLY A N 1
ATOM 1772 C CA . GLY A 1 244 ? 11.682 -10.114 -23.506 1.00 94.88 244 GLY A CA 1
ATOM 1773 C C . GLY A 1 244 ? 11.273 -11.307 -24.368 1.00 94.88 244 GLY A C 1
ATOM 1774 O O . GLY A 1 244 ? 10.092 -11.579 -24.526 1.00 94.88 244 GLY A O 1
ATOM 1775 N N . GLY A 1 245 ? 12.237 -12.144 -24.744 1.00 91.94 245 GLY A N 1
ATOM 1776 C CA . GLY A 1 245 ? 11.993 -13.337 -25.545 1.00 91.94 245 GLY A CA 1
ATOM 1777 C C . GLY A 1 245 ? 12.238 -13.080 -27.029 1.00 91.94 245 GLY A C 1
ATOM 1778 O O . GLY A 1 245 ? 13.244 -12.480 -27.401 1.00 91.94 245 GLY A O 1
ATOM 1779 N N . ASP A 1 246 ? 11.384 -13.633 -27.888 1.00 85.62 246 ASP A N 1
ATOM 1780 C CA . ASP A 1 246 ? 11.514 -13.477 -29.335 1.00 85.62 246 ASP A CA 1
ATOM 1781 C C . ASP A 1 246 ? 10.674 -12.292 -29.818 1.00 85.62 246 ASP A C 1
ATOM 1783 O O . ASP A 1 246 ? 9.455 -12.409 -29.926 1.00 85.62 246 ASP A O 1
ATOM 1787 N N . GLY A 1 247 ? 11.321 -11.234 -30.294 1.00 84.88 247 GLY A N 1
ATOM 1788 C CA . GLY A 1 247 ? 10.644 -10.141 -30.983 1.00 84.88 247 GLY A CA 1
ATOM 1789 C C . GLY A 1 247 ? 11.366 -8.820 -30.812 1.00 84.88 247 GLY A C 1
ATOM 1790 O O . GLY A 1 247 ? 12.590 -8.773 -30.892 1.00 84.88 247 GLY A O 1
ATOM 1791 N N . TYR A 1 248 ? 10.601 -7.733 -30.724 1.00 83.12 248 TYR A N 1
ATOM 1792 C CA . TYR A 1 248 ? 11.118 -6.414 -30.372 1.00 83.12 248 TYR A CA 1
ATOM 1793 C C . TYR A 1 248 ? 10.476 -5.961 -29.067 1.00 83.12 248 TYR A C 1
ATOM 1795 O O . TYR A 1 248 ? 9.327 -5.502 -29.066 1.00 83.12 248 TYR A O 1
ATOM 1803 N N . ASP A 1 249 ? 11.257 -6.025 -27.999 1.00 91.31 249 ASP A N 1
ATOM 1804 C CA . ASP A 1 249 ? 10.773 -5.917 -26.634 1.00 91.31 249 ASP A CA 1
ATOM 1805 C C . ASP A 1 249 ? 11.257 -4.636 -25.960 1.00 91.31 249 ASP A C 1
ATOM 1807 O O . ASP A 1 249 ? 12.363 -4.124 -26.188 1.00 91.31 249 ASP A O 1
ATOM 1811 N N . ILE A 1 250 ? 10.388 -4.077 -25.121 1.00 85.88 250 ILE A N 1
ATOM 1812 C CA . ILE A 1 250 ? 10.614 -2.801 -24.447 1.00 85.88 250 ILE A CA 1
ATOM 1813 C C . ILE A 1 250 ? 10.485 -2.996 -22.941 1.00 85.88 250 ILE A C 1
ATOM 1815 O O . ILE A 1 250 ? 9.398 -3.264 -22.435 1.00 85.88 250 ILE A O 1
ATOM 1819 N N . ALA A 1 251 ? 11.566 -2.745 -22.205 1.00 93.44 251 ALA A N 1
ATOM 1820 C CA . ALA A 1 251 ? 11.498 -2.586 -20.758 1.00 93.44 251 ALA A CA 1
ATOM 1821 C C . ALA A 1 251 ? 11.193 -1.124 -20.403 1.00 93.44 251 ALA A C 1
ATOM 1823 O O . ALA A 1 251 ? 11.876 -0.207 -20.866 1.00 93.44 251 ALA A O 1
ATOM 1824 N N . VAL A 1 252 ? 10.173 -0.892 -19.580 1.00 85.44 252 VAL A N 1
ATOM 1825 C CA . VAL A 1 252 ? 9.740 0.450 -19.160 1.00 85.44 252 VAL A CA 1
ATOM 1826 C C . VAL A 1 252 ? 10.173 0.715 -17.718 1.00 85.44 252 VAL A C 1
ATOM 1828 O O . VAL A 1 252 ? 9.982 -0.122 -16.838 1.00 85.44 252 VAL A O 1
ATOM 1831 N N . LEU A 1 253 ? 10.759 1.891 -17.494 1.00 85.75 253 LEU A N 1
ATOM 1832 C CA . LEU A 1 253 ? 11.277 2.373 -16.215 1.00 85.75 253 LEU A CA 1
ATOM 1833 C C . LEU A 1 253 ? 10.436 3.571 -15.748 1.00 85.75 253 LEU A C 1
ATOM 1835 O O . LEU A 1 253 ? 9.973 4.354 -16.581 1.00 85.75 253 LEU A O 1
ATOM 1839 N N . SER A 1 254 ? 10.242 3.735 -14.435 1.00 80.50 254 SER A N 1
ATOM 1840 C CA . SER A 1 254 ? 9.312 4.743 -13.896 1.00 80.50 254 SER A CA 1
ATOM 1841 C C . SER A 1 254 ? 9.853 6.183 -13.981 1.00 80.50 254 SER A C 1
ATOM 1843 O O . SER A 1 254 ? 9.092 7.144 -14.121 1.00 80.50 254 SER A O 1
ATOM 1845 N N . GLY A 1 255 ? 11.177 6.347 -13.943 1.00 73.94 255 GLY A N 1
ATOM 1846 C CA . GLY A 1 255 ? 11.855 7.637 -13.848 1.00 73.94 255 GLY A CA 1
ATOM 1847 C C . GLY A 1 255 ? 12.549 8.108 -15.128 1.00 73.94 255 GLY A C 1
ATOM 1848 O O . GLY A 1 255 ? 12.517 7.474 -16.186 1.00 73.94 255 GLY A O 1
ATOM 1849 N N . ASN A 1 256 ? 13.212 9.255 -15.018 1.00 73.69 256 ASN A N 1
ATOM 1850 C CA . ASN A 1 256 ? 14.023 9.849 -16.078 1.00 73.69 256 ASN A CA 1
ATOM 1851 C C . ASN A 1 256 ? 15.362 9.118 -16.215 1.00 73.69 256 ASN A C 1
ATOM 1853 O O . ASN A 1 256 ? 15.924 8.640 -15.231 1.00 73.69 256 ASN A O 1
ATOM 1857 N N . ARG A 1 257 ? 15.969 9.119 -17.408 1.00 85.44 257 ARG A N 1
ATOM 1858 C CA . ARG A 1 257 ? 17.246 8.432 -17.669 1.00 85.44 257 ARG A CA 1
ATOM 1859 C C . ARG A 1 257 ? 18.348 8.830 -16.685 1.00 85.44 257 ARG A C 1
ATOM 1861 O O . ARG A 1 257 ? 19.180 7.990 -16.349 1.00 85.44 257 ARG A O 1
ATOM 1868 N N . ALA A 1 258 ? 18.383 10.081 -16.228 1.00 78.12 258 ALA A N 1
ATOM 1869 C CA . ALA A 1 258 ? 19.394 10.574 -15.288 1.00 78.12 258 ALA A CA 1
ATOM 1870 C C . ALA A 1 258 ? 19.346 9.907 -13.896 1.00 78.12 258 ALA A C 1
ATOM 1872 O O . ALA A 1 258 ? 20.334 9.969 -13.167 1.00 78.12 258 ALA A O 1
ATOM 1873 N N . GLU A 1 259 ? 18.234 9.261 -13.540 1.00 74.50 259 GLU A N 1
ATOM 1874 C CA . GLU A 1 259 ? 18.014 8.604 -12.243 1.00 74.50 259 GLU A CA 1
ATOM 1875 C C . GLU A 1 259 ? 18.528 7.153 -12.214 1.00 74.50 259 GLU A C 1
ATOM 1877 O O . GLU A 1 259 ? 18.487 6.505 -11.168 1.00 74.50 259 GLU A O 1
ATOM 1882 N N . TYR A 1 260 ? 19.051 6.652 -13.343 1.00 84.44 260 TYR A N 1
ATOM 1883 C CA . TYR A 1 260 ? 19.495 5.267 -13.495 1.00 84.44 260 TYR A CA 1
ATOM 1884 C C . TYR A 1 260 ? 20.926 5.147 -14.028 1.00 84.44 260 TYR A C 1
ATOM 1886 O O . TYR A 1 260 ? 21.388 5.892 -14.901 1.00 84.44 260 TYR A O 1
ATOM 1894 N N . THR A 1 261 ? 21.618 4.115 -13.564 1.00 86.94 261 THR A N 1
ATOM 1895 C CA . THR A 1 261 ? 22.825 3.563 -14.180 1.00 86.94 261 THR A CA 1
ATOM 1896 C C . THR A 1 261 ? 22.449 2.356 -15.032 1.00 86.94 261 THR A C 1
ATOM 1898 O O . THR A 1 261 ? 21.673 1.515 -14.585 1.00 86.94 261 THR A O 1
ATOM 1901 N N . VAL A 1 262 ? 22.998 2.269 -16.245 1.00 89.44 262 VAL A N 1
ATOM 1902 C CA . VAL A 1 262 ? 22.744 1.174 -17.192 1.00 89.44 262 VAL A CA 1
ATOM 1903 C C . VAL A 1 262 ? 24.081 0.546 -17.558 1.00 89.44 262 VAL A C 1
ATOM 1905 O O . VAL A 1 262 ? 24.923 1.219 -18.155 1.00 89.44 262 VAL A O 1
ATOM 1908 N N . ASP A 1 263 ? 24.250 -0.725 -17.209 1.00 86.19 263 ASP A N 1
ATOM 1909 C CA . ASP A 1 263 ? 25.438 -1.525 -17.480 1.00 86.19 263 ASP A CA 1
ATOM 1910 C C . ASP A 1 263 ? 25.099 -2.633 -18.483 1.00 86.19 263 ASP A C 1
ATOM 1912 O O . ASP A 1 263 ? 24.234 -3.474 -18.237 1.00 86.19 263 ASP A O 1
ATOM 1916 N N . PHE A 1 264 ? 25.811 -2.657 -19.607 1.00 85.12 264 PHE A N 1
ATOM 1917 C CA . PHE A 1 264 ? 25.702 -3.711 -20.615 1.00 85.12 264 PHE A CA 1
ATOM 1918 C C . PHE A 1 264 ? 26.749 -4.792 -20.336 1.00 85.12 264 PHE A C 1
ATOM 1920 O O . PHE A 1 264 ? 27.952 -4.521 -20.365 1.00 85.12 264 PHE A O 1
ATOM 1927 N N . ILE A 1 265 ? 26.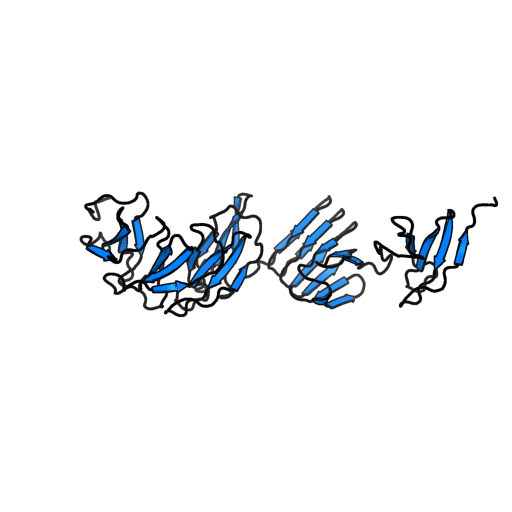300 -6.012 -20.038 1.00 82.06 265 ILE A N 1
ATOM 1928 C CA . ILE A 1 265 ? 27.139 -7.153 -19.653 1.00 82.06 265 ILE A CA 1
ATOM 1929 C C . ILE A 1 265 ? 26.822 -8.325 -20.590 1.00 82.06 265 ILE A C 1
ATOM 1931 O O . ILE A 1 265 ? 26.013 -9.194 -20.275 1.00 82.06 265 ILE A O 1
ATOM 1935 N N . GLY A 1 266 ? 27.466 -8.351 -21.760 1.00 79.56 266 GLY A N 1
ATOM 1936 C CA . GLY A 1 266 ? 27.120 -9.311 -22.817 1.00 79.56 266 GLY A CA 1
ATOM 1937 C C . GLY A 1 266 ? 25.711 -9.045 -23.351 1.00 79.56 266 GLY A C 1
ATOM 1938 O O . GLY A 1 266 ? 25.397 -7.898 -23.656 1.00 79.56 266 GLY A O 1
ATOM 1939 N N . ASP A 1 267 ? 24.876 -10.086 -23.407 1.00 79.75 267 ASP A N 1
ATOM 1940 C CA . ASP A 1 267 ? 23.462 -10.003 -23.823 1.00 79.75 267 ASP A CA 1
ATOM 1941 C C . ASP A 1 267 ? 22.528 -9.567 -22.678 1.00 79.75 267 ASP A C 1
ATOM 1943 O O . ASP A 1 267 ? 21.310 -9.496 -22.835 1.00 79.75 267 ASP A O 1
ATOM 1947 N N . THR A 1 268 ? 23.091 -9.292 -21.499 1.00 88.62 268 THR A N 1
ATOM 1948 C CA . THR A 1 268 ? 22.347 -8.850 -20.323 1.00 88.62 268 THR A CA 1
ATOM 1949 C C . THR A 1 268 ? 22.481 -7.344 -20.132 1.00 88.62 268 THR A C 1
ATOM 1951 O O . THR A 1 268 ? 23.584 -6.793 -20.141 1.00 88.62 268 THR A O 1
ATOM 1954 N N . VAL A 1 269 ? 21.361 -6.679 -19.868 1.00 92.31 269 VAL A N 1
ATOM 1955 C CA . VAL A 1 269 ? 21.300 -5.270 -19.477 1.00 92.31 269 VAL A CA 1
ATOM 1956 C C . VAL A 1 269 ? 20.967 -5.190 -17.998 1.00 92.31 269 VAL A C 1
ATOM 1958 O O . VAL A 1 269 ? 19.927 -5.669 -17.554 1.00 92.31 269 VAL A O 1
ATOM 1961 N N . LYS A 1 270 ? 21.842 -4.573 -17.211 1.00 95.12 270 LYS A N 1
ATOM 1962 C CA . LYS A 1 270 ? 21.588 -4.300 -15.800 1.00 95.12 270 LYS A CA 1
ATOM 1963 C C . LYS A 1 270 ? 21.263 -2.825 -15.621 1.00 95.12 270 LYS A C 1
ATOM 1965 O O . LYS A 1 270 ? 22.076 -1.965 -15.944 1.00 95.12 270 LYS A O 1
ATOM 1970 N N . VAL A 1 271 ? 20.093 -2.531 -15.070 1.00 94.12 271 VAL A N 1
ATOM 1971 C CA . VAL A 1 271 ? 19.626 -1.171 -14.789 1.00 94.12 271 VAL A CA 1
ATOM 1972 C C . VAL A 1 271 ? 19.466 -1.021 -13.284 1.00 94.12 271 VAL A C 1
ATOM 1974 O O . VAL A 1 271 ? 18.747 -1.794 -12.664 1.00 94.12 271 VAL A O 1
ATOM 1977 N N . ALA A 1 272 ? 20.135 -0.042 -12.683 1.00 92.62 272 ALA A N 1
ATOM 1978 C CA . ALA A 1 272 ? 19.993 0.273 -11.262 1.00 92.62 272 ALA A CA 1
ATOM 1979 C C . ALA A 1 272 ? 19.580 1.735 -11.087 1.00 92.62 272 ALA A C 1
ATOM 1981 O O . ALA A 1 272 ? 20.164 2.609 -11.723 1.00 92.62 272 ALA A O 1
ATOM 1982 N N . GLY A 1 273 ? 18.594 2.009 -10.236 1.00 84.94 273 GLY A N 1
ATOM 1983 C CA . GLY A 1 273 ? 18.111 3.369 -9.994 1.00 84.94 273 GLY A CA 1
ATOM 1984 C C . GLY A 1 273 ? 17.062 3.439 -8.891 1.00 84.94 273 GLY A C 1
ATOM 1985 O O . GLY A 1 273 ? 17.116 2.675 -7.928 1.00 84.94 273 GLY A O 1
ATOM 1986 N N . VAL A 1 274 ? 16.123 4.376 -9.035 1.00 79.06 274 VAL A N 1
ATOM 1987 C CA . VAL A 1 274 ? 15.080 4.670 -8.032 1.00 79.06 274 VAL A CA 1
ATOM 1988 C C . VAL A 1 274 ? 14.125 3.502 -7.774 1.00 79.06 274 VAL A C 1
ATOM 1990 O O . VAL A 1 274 ? 13.637 3.366 -6.657 1.00 79.06 274 VAL A O 1
ATOM 1993 N N . ASP A 1 275 ? 13.945 2.617 -8.756 1.00 79.44 275 ASP A N 1
ATOM 1994 C CA . ASP A 1 275 ? 13.092 1.429 -8.649 1.00 79.44 275 ASP A CA 1
ATOM 1995 C C . ASP A 1 275 ? 13.855 0.170 -8.202 1.00 79.44 275 ASP A C 1
ATOM 1997 O O . ASP A 1 275 ? 13.319 -0.922 -8.286 1.00 79.44 275 ASP A O 1
ATOM 2001 N N . GLY A 1 276 ? 15.113 0.268 -7.762 1.00 86.69 276 GLY A N 1
ATOM 2002 C CA . GLY A 1 276 ? 15.941 -0.905 -7.452 1.00 86.69 276 GLY A CA 1
ATOM 2003 C C . GLY A 1 276 ? 16.822 -1.351 -8.622 1.00 86.69 276 GLY A C 1
ATOM 2004 O O . GLY A 1 276 ? 17.266 -0.522 -9.423 1.00 86.69 276 GLY A O 1
ATOM 2005 N N . VAL A 1 277 ? 17.167 -2.644 -8.676 1.00 93.75 277 VAL A N 1
ATOM 2006 C CA . VAL A 1 277 ? 18.125 -3.208 -9.644 1.00 93.75 277 VAL A CA 1
ATOM 2007 C C . VAL A 1 277 ? 17.470 -4.272 -10.516 1.00 93.75 277 VAL A C 1
ATOM 2009 O O . VAL A 1 277 ? 17.294 -5.407 -10.091 1.00 93.75 277 VAL A O 1
ATOM 2012 N N . SER A 1 278 ? 17.206 -3.940 -11.775 1.00 95.44 278 SER A N 1
ATOM 2013 C CA . SER A 1 278 ? 16.673 -4.879 -12.761 1.00 95.44 278 SER A CA 1
ATOM 2014 C C . SER A 1 278 ? 17.778 -5.473 -13.634 1.00 95.44 278 SER A C 1
ATOM 2016 O O . SER A 1 278 ? 18.695 -4.775 -14.073 1.00 95.44 278 SER A O 1
ATOM 2018 N N . VAL A 1 279 ? 17.683 -6.771 -13.898 1.00 96.75 279 VAL A N 1
ATOM 2019 C CA . VAL A 1 279 ? 18.535 -7.524 -14.821 1.00 96.75 279 VAL A CA 1
ATOM 2020 C C . VAL A 1 279 ? 17.658 -8.001 -15.968 1.00 96.75 279 VAL A C 1
ATOM 2022 O O . VAL A 1 279 ? 16.623 -8.614 -15.734 1.00 96.75 279 VAL A O 1
ATOM 2025 N N . MET A 1 280 ? 18.053 -7.689 -17.198 1.00 95.69 280 MET A N 1
ATOM 2026 C CA . MET A 1 280 ? 17.220 -7.874 -18.381 1.00 95.69 280 MET A CA 1
ATOM 2027 C C . MET A 1 280 ? 17.970 -8.654 -19.459 1.00 95.69 280 MET A C 1
ATOM 2029 O O . MET A 1 280 ? 19.157 -8.405 -19.678 1.00 95.69 280 MET A O 1
ATOM 2033 N N . THR A 1 281 ? 17.288 -9.558 -20.148 1.00 95.12 281 THR A N 1
ATOM 2034 C CA . THR A 1 281 ? 17.772 -10.277 -21.3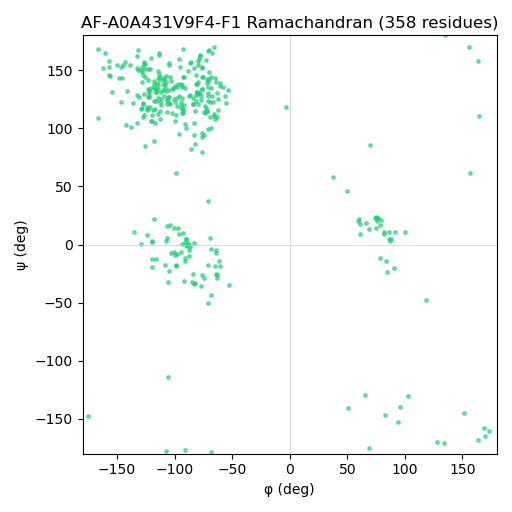36 1.00 95.12 281 THR A CA 1
ATOM 2035 C C . THR A 1 281 ? 16.765 -10.150 -22.467 1.00 95.12 281 THR A C 1
ATOM 2037 O O . THR A 1 281 ? 15.583 -9.952 -22.203 1.00 95.12 281 THR A O 1
ATOM 2040 N N . HIS A 1 282 ? 17.240 -10.237 -23.714 1.00 91.56 282 HIS A N 1
ATOM 2041 C CA . HIS A 1 282 ? 16.389 -10.171 -24.914 1.00 91.56 282 HIS A CA 1
ATOM 2042 C C . HIS A 1 282 ? 15.423 -8.975 -24.893 1.00 91.56 282 HIS A C 1
ATOM 2044 O O . HIS A 1 282 ? 14.231 -9.118 -25.090 1.00 91.56 282 HIS A O 1
ATOM 2050 N N . VAL A 1 283 ? 15.938 -7.799 -24.536 1.00 91.19 283 VAL A N 1
ATOM 2051 C CA . VAL A 1 283 ? 15.203 -6.534 -24.612 1.00 91.19 283 VAL A CA 1
ATOM 2052 C C . VAL A 1 283 ? 15.954 -5.664 -25.599 1.00 91.19 283 VAL A C 1
ATOM 2054 O O . VAL A 1 283 ? 17.176 -5.557 -25.464 1.00 91.19 283 VAL A O 1
ATOM 2057 N N . GLU A 1 284 ? 15.254 -5.017 -26.534 1.00 89.81 284 GLU A N 1
ATOM 2058 C CA . GLU A 1 284 ? 15.822 -4.154 -27.584 1.00 89.81 284 GLU A CA 1
ATOM 2059 C C . GLU A 1 284 ? 15.744 -2.659 -27.242 1.00 89.81 284 GLU A C 1
ATOM 2061 O O . GLU A 1 284 ? 16.491 -1.849 -27.812 1.00 89.81 284 GLU A O 1
ATOM 2066 N N . ALA A 1 285 ? 14.885 -2.272 -26.293 1.00 84.06 285 ALA A N 1
ATOM 2067 C CA . ALA A 1 285 ? 14.815 -0.897 -25.815 1.00 84.06 285 ALA A CA 1
ATOM 2068 C C . ALA A 1 285 ? 14.479 -0.747 -24.326 1.00 84.06 285 ALA A C 1
ATOM 2070 O O . ALA A 1 285 ? 13.614 -1.420 -23.777 1.00 84.06 285 ALA A O 1
ATOM 2071 N N . LEU A 1 286 ? 15.100 0.258 -23.705 1.00 87.38 286 LEU A N 1
ATOM 2072 C CA . LEU A 1 286 ? 14.698 0.817 -22.417 1.00 87.38 286 LEU A CA 1
ATOM 2073 C C . LEU A 1 286 ? 13.900 2.099 -22.649 1.00 87.38 286 LEU A C 1
ATOM 2075 O O . LEU A 1 286 ? 14.409 3.053 -23.246 1.00 87.38 286 LEU A O 1
ATOM 2079 N N . GLN A 1 287 ? 12.671 2.155 -22.155 1.00 87.88 287 GLN A N 1
ATOM 2080 C CA . GLN A 1 287 ? 11.848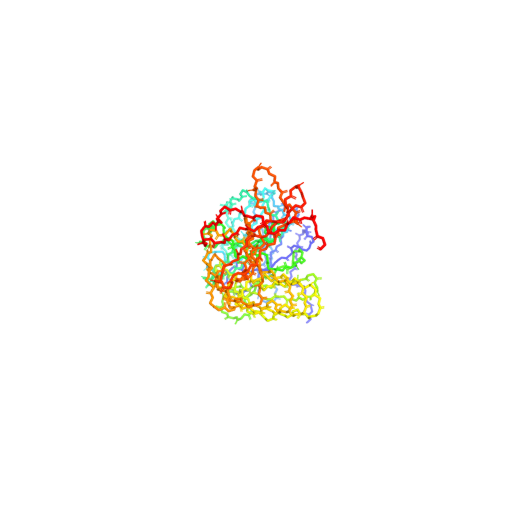 3.358 -22.129 1.00 87.88 287 GLN A CA 1
ATOM 2081 C C . GLN A 1 287 ? 11.924 4.001 -20.741 1.00 87.88 287 GLN A C 1
ATOM 2083 O O . GLN A 1 287 ? 11.376 3.471 -19.783 1.00 87.88 287 GLN A O 1
ATOM 2088 N N . PHE A 1 288 ? 12.562 5.165 -20.655 1.00 82.00 288 PHE A N 1
ATOM 2089 C CA . PHE A 1 288 ? 12.506 6.058 -19.496 1.00 82.00 288 PHE A CA 1
ATOM 2090 C C . PHE A 1 288 ? 11.392 7.094 -19.692 1.00 82.00 288 PHE A C 1
ATOM 2092 O O . PHE A 1 288 ? 10.882 7.270 -20.803 1.00 82.00 288 PHE A O 1
ATOM 2099 N N . SER A 1 289 ? 11.041 7.830 -18.641 1.00 71.06 289 SER A N 1
ATOM 2100 C CA . SER A 1 289 ? 10.008 8.874 -18.700 1.00 71.06 289 SER A CA 1
ATOM 2101 C C . SER A 1 289 ? 10.350 10.034 -19.649 1.00 71.06 289 SER A C 1
ATOM 2103 O O . SER A 1 289 ? 9.453 10.643 -20.232 1.00 71.06 289 SER A O 1
ATOM 2105 N N . ASP A 1 290 ? 11.637 10.327 -19.849 1.00 61.50 290 ASP A N 1
ATOM 2106 C CA . ASP A 1 290 ? 12.130 11.430 -20.683 1.00 61.50 290 ASP A CA 1
ATOM 2107 C C . ASP A 1 290 ? 12.693 10.994 -22.043 1.00 61.50 290 ASP A C 1
ATOM 2109 O O . ASP A 1 290 ? 12.753 11.805 -22.971 1.00 61.50 290 ASP A O 1
ATOM 2113 N N . MET A 1 291 ? 13.115 9.735 -22.191 1.00 65.19 291 MET A N 1
ATOM 2114 C CA . MET A 1 291 ? 13.709 9.239 -23.433 1.00 65.19 291 MET A CA 1
ATOM 2115 C C . MET A 1 291 ? 13.687 7.713 -23.565 1.00 65.19 291 MET A C 1
ATOM 2117 O O . MET A 1 291 ? 13.540 6.982 -22.592 1.00 65.19 291 MET A O 1
ATOM 2121 N N . ARG A 1 292 ? 13.923 7.222 -24.784 1.00 77.69 292 ARG A N 1
ATOM 2122 C CA . ARG A 1 292 ? 14.161 5.801 -25.069 1.00 77.69 292 ARG A CA 1
ATOM 2123 C C . ARG A 1 292 ? 15.631 5.563 -25.410 1.00 77.69 292 ARG A C 1
ATOM 2125 O O . ARG A 1 292 ? 16.238 6.361 -26.123 1.00 77.69 292 ARG A O 1
ATOM 2132 N N . VAL A 1 293 ? 16.192 4.464 -24.917 1.00 77.50 293 VAL A N 1
ATOM 2133 C CA . VAL A 1 293 ? 17.571 4.028 -25.171 1.00 77.50 293 VAL A CA 1
ATOM 2134 C C . VAL A 1 293 ? 17.540 2.630 -25.782 1.00 77.50 293 VAL A C 1
ATOM 2136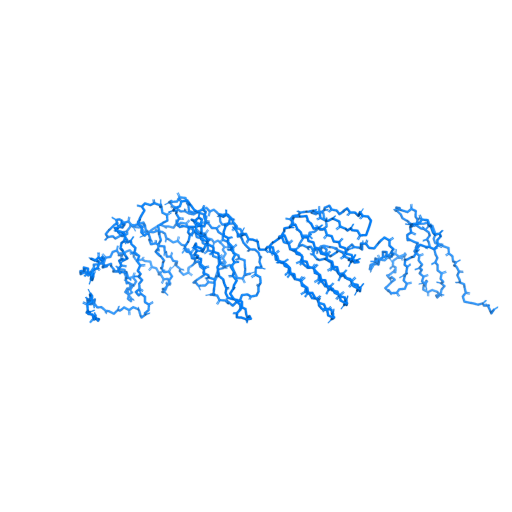 O O . VAL A 1 293 ? 16.939 1.731 -25.210 1.00 77.50 293 VAL A O 1
ATOM 2139 N N . SER A 1 294 ? 18.195 2.446 -26.930 1.00 80.50 294 SER A N 1
ATOM 2140 C CA . SER A 1 294 ? 18.374 1.120 -27.539 1.00 80.50 294 SER A CA 1
ATOM 2141 C C . SER A 1 294 ? 19.362 0.304 -26.713 1.00 80.50 294 SER A C 1
ATOM 2143 O O . SER A 1 294 ? 20.408 0.825 -26.318 1.00 80.50 294 SER A O 1
ATOM 2145 N N . THR A 1 295 ? 19.043 -0.957 -26.463 1.00 72.31 295 THR A N 1
ATOM 2146 C CA . THR A 1 295 ? 19.904 -1.900 -25.725 1.00 72.31 295 THR A CA 1
ATOM 2147 C C . THR A 1 295 ? 20.692 -2.816 -26.644 1.00 72.31 295 THR A C 1
ATOM 2149 O O . THR A 1 295 ? 21.700 -3.387 -26.230 1.00 72.31 295 THR A O 1
ATOM 2152 N N . SER A 1 296 ? 20.264 -2.927 -27.899 1.00 61.44 296 SER A N 1
ATOM 2153 C CA . SER A 1 296 ? 20.995 -3.647 -28.922 1.00 61.44 296 SER A CA 1
ATOM 2154 C C . SER A 1 296 ? 22.361 -2.990 -29.161 1.00 61.44 296 SER A C 1
ATOM 2156 O O . SER A 1 296 ? 22.480 -1.806 -29.485 1.00 61.44 296 SER A O 1
ATOM 2158 N N . THR A 1 297 ? 23.428 -3.782 -29.055 1.00 49.50 297 THR A N 1
ATOM 2159 C CA . THR A 1 297 ? 24.779 -3.403 -29.504 1.00 49.50 297 THR A CA 1
ATOM 2160 C C . THR A 1 297 ? 24.875 -3.283 -31.033 1.00 49.50 297 THR A C 1
ATOM 2162 O O . THR A 1 297 ? 25.890 -2.830 -31.555 1.00 49.50 297 THR A O 1
ATOM 2165 N N . GLY A 1 298 ? 23.796 -3.606 -31.758 1.00 42.03 298 GLY A N 1
ATOM 2166 C CA . GLY A 1 298 ? 23.607 -3.352 -33.183 1.00 42.03 298 GLY A CA 1
ATOM 2167 C C . GLY A 1 298 ? 22.305 -2.592 -33.454 1.00 42.03 298 GLY A C 1
ATOM 2168 O O . GLY A 1 298 ? 21.238 -2.998 -33.008 1.00 42.03 298 GLY A O 1
ATOM 2169 N N . ALA A 1 299 ? 22.411 -1.511 -34.229 1.00 34.78 299 ALA A N 1
ATOM 2170 C CA . ALA A 1 299 ? 21.339 -0.610 -34.664 1.00 34.78 299 ALA A CA 1
ATOM 2171 C C . ALA A 1 299 ? 20.727 0.280 -33.565 1.00 34.78 299 ALA A C 1
ATOM 2173 O O . ALA A 1 299 ? 19.666 0.018 -33.009 1.00 34.78 299 ALA A O 1
ATOM 2174 N N . ILE A 1 300 ? 21.369 1.429 -33.343 1.00 37.94 300 ILE A N 1
ATOM 2175 C CA . ILE A 1 300 ? 20.736 2.587 -32.711 1.00 37.94 300 ILE A CA 1
ATOM 2176 C C . ILE A 1 300 ? 19.630 3.086 -33.655 1.00 37.94 300 ILE A C 1
ATOM 2178 O O . ILE A 1 300 ? 19.927 3.694 -34.676 1.00 37.94 300 ILE A O 1
ATOM 2182 N N . MET A 1 301 ? 18.355 2.888 -33.331 1.00 32.91 301 MET A N 1
ATOM 2183 C CA . MET A 1 301 ? 17.278 3.669 -33.952 1.00 32.91 301 MET A CA 1
ATOM 2184 C C . MET A 1 301 ? 17.156 5.002 -33.198 1.00 32.91 301 MET A C 1
ATOM 2186 O O . MET A 1 301 ? 16.491 5.080 -32.169 1.00 32.91 301 MET A O 1
ATOM 2190 N N . VAL A 1 302 ? 17.823 6.060 -33.676 1.00 36.62 302 VAL A N 1
ATOM 2191 C CA . VAL A 1 302 ? 17.528 7.436 -33.231 1.00 36.62 302 VAL A CA 1
ATOM 2192 C C . VAL A 1 302 ? 16.360 7.962 -34.063 1.00 36.62 302 VAL A C 1
ATOM 2194 O O . VAL A 1 302 ? 16.487 8.094 -35.279 1.00 36.62 302 VAL A O 1
ATOM 2197 N N . ASP A 1 303 ? 15.255 8.334 -33.415 1.00 38.81 303 ASP A N 1
ATOM 2198 C CA . ASP A 1 303 ? 14.048 8.890 -34.061 1.00 38.81 303 ASP A CA 1
ATOM 2199 C C . ASP A 1 303 ? 14.236 10.312 -34.648 1.00 38.81 303 ASP A C 1
ATOM 2201 O O . ASP A 1 303 ? 13.308 10.935 -35.151 1.00 38.81 303 ASP A O 1
ATOM 2205 N N . ALA A 1 304 ? 15.452 10.860 -34.643 1.00 34.25 304 ALA A N 1
ATOM 2206 C CA . ALA A 1 304 ? 15.783 12.057 -35.409 1.00 34.25 304 ALA A CA 1
ATOM 2207 C C . ALA A 1 304 ? 17.296 12.266 -35.494 1.00 34.25 304 ALA A C 1
ATOM 2209 O O . ALA A 1 304 ? 17.930 12.714 -34.540 1.00 34.25 304 ALA A O 1
ATOM 2210 N N . VAL A 1 305 ? 17.871 12.062 -36.678 1.00 38.53 305 VAL A N 1
ATOM 2211 C CA . VAL A 1 305 ? 19.155 12.680 -37.027 1.00 38.53 305 VAL A CA 1
ATOM 2212 C C . VAL A 1 305 ? 18.877 13.869 -37.930 1.00 38.53 305 VAL A C 1
ATOM 2214 O O . VAL A 1 305 ? 18.379 13.717 -39.045 1.00 38.53 305 VAL A O 1
ATOM 2217 N N . GLN A 1 306 ? 19.158 15.075 -37.429 1.00 35.28 306 GLN A N 1
ATOM 2218 C CA . GLN A 1 306 ? 19.127 16.281 -38.249 1.00 35.28 306 GLN A CA 1
ATOM 2219 C C . GLN A 1 306 ? 20.426 16.405 -39.040 1.00 35.28 306 GLN A C 1
ATOM 2221 O O . GLN A 1 306 ? 21.508 16.511 -38.466 1.00 35.28 306 GLN A O 1
ATOM 2226 N N . HIS A 1 307 ? 20.303 16.493 -40.364 1.00 36.09 307 HIS A N 1
ATOM 2227 C CA . HIS A 1 307 ? 21.390 16.911 -41.243 1.00 36.09 307 HIS A CA 1
ATOM 2228 C C . HIS A 1 307 ? 20.940 18.151 -42.023 1.00 36.09 307 HIS A C 1
ATOM 2230 O O . HIS A 1 307 ? 19.945 18.118 -42.744 1.00 36.09 307 HIS A O 1
ATOM 2236 N N . GLY A 1 308 ? 21.632 19.281 -41.846 1.00 37.81 308 GLY A N 1
ATOM 2237 C CA . GLY A 1 308 ? 21.314 20.534 -42.548 1.00 37.81 308 GLY A CA 1
ATOM 2238 C C . GLY A 1 308 ? 19.907 21.102 -42.291 1.00 37.81 308 GLY A C 1
ATOM 2239 O O . GLY A 1 308 ? 19.413 21.866 -43.114 1.00 37.81 308 GLY A O 1
ATOM 2240 N N . GLY A 1 309 ? 19.256 20.726 -41.182 1.00 40.78 309 GLY A N 1
ATOM 2241 C CA . GLY A 1 309 ? 17.907 21.185 -40.825 1.00 40.78 309 GLY A CA 1
ATOM 2242 C C . GLY A 1 309 ? 16.750 20.373 -41.423 1.00 40.78 309 GLY A C 1
ATOM 2243 O O . GLY A 1 309 ? 15.606 20.810 -41.325 1.00 40.78 309 GLY A O 1
ATOM 2244 N N . VAL A 1 310 ? 17.009 19.204 -42.023 1.00 41.31 310 VAL A N 1
ATOM 2245 C CA . VAL A 1 310 ? 15.959 18.309 -42.543 1.00 41.31 310 VAL A CA 1
ATOM 2246 C C . VAL A 1 310 ? 15.854 17.059 -41.667 1.00 41.31 310 VAL A C 1
ATOM 2248 O O . VAL A 1 310 ? 16.857 16.397 -41.405 1.00 41.31 310 VAL A O 1
ATOM 2251 N N . ALA A 1 311 ? 14.640 16.745 -41.209 1.00 44.75 311 ALA A N 1
ATOM 2252 C CA . ALA A 1 311 ? 14.330 15.512 -40.490 1.00 44.75 311 ALA A CA 1
ATOM 2253 C C . ALA A 1 311 ? 14.226 14.337 -41.478 1.00 44.75 311 ALA A C 1
ATOM 2255 O O . ALA A 1 311 ? 13.450 14.392 -42.434 1.00 44.75 311 ALA A O 1
ATOM 2256 N N . LEU A 1 312 ? 15.002 13.276 -41.253 1.00 51.62 312 LEU A N 1
ATOM 2257 C CA . LEU A 1 312 ? 15.032 12.075 -42.095 1.00 51.62 312 LEU A CA 1
ATOM 2258 C C . LEU A 1 312 ? 14.174 10.956 -41.484 1.00 51.62 312 LEU A C 1
ATOM 2260 O O . LEU A 1 312 ? 14.681 9.892 -41.140 1.00 51.62 312 LEU A O 1
ATOM 2264 N N . ALA A 1 313 ? 12.869 11.191 -41.341 1.00 43.84 313 ALA A N 1
ATOM 2265 C CA . ALA A 1 313 ? 11.943 10.170 -40.850 1.00 43.84 313 ALA A CA 1
ATOM 2266 C C . ALA A 1 313 ? 11.911 8.961 -41.812 1.00 43.84 313 ALA A C 1
ATOM 2268 O O . ALA A 1 313 ? 11.529 9.096 -42.977 1.00 43.84 313 ALA A O 1
ATOM 2269 N N . GLY A 1 314 ? 12.345 7.788 -41.334 1.00 45.84 314 GLY A N 1
ATOM 2270 C CA . GLY A 1 314 ? 12.233 6.501 -42.037 1.00 45.84 314 GLY A CA 1
ATOM 2271 C C . GLY A 1 314 ? 13.190 6.258 -43.216 1.00 45.84 314 GLY A C 1
ATOM 2272 O O . GLY A 1 314 ? 12.943 5.344 -43.999 1.00 45.84 314 GLY A O 1
ATOM 2273 N N . LYS A 1 315 ? 14.256 7.058 -43.385 1.00 56.69 315 LYS A N 1
ATOM 2274 C CA . LYS A 1 315 ? 15.216 6.935 -44.514 1.00 56.69 315 LYS A CA 1
ATOM 2275 C C . LYS A 1 315 ? 16.681 6.766 -44.104 1.00 56.69 315 LYS A C 1
ATOM 2277 O O . LYS A 1 315 ? 17.564 6.841 -44.962 1.00 56.69 315 LYS A O 1
ATOM 2282 N N . ALA A 1 316 ? 16.932 6.570 -42.815 1.00 59.34 316 ALA A N 1
ATOM 2283 C CA . ALA A 1 316 ? 18.249 6.298 -42.264 1.00 59.34 316 ALA A CA 1
ATOM 2284 C C . ALA A 1 316 ? 18.256 4.914 -41.605 1.00 59.34 316 ALA A C 1
ATOM 2286 O O . ALA A 1 316 ? 17.274 4.519 -40.978 1.00 59.34 316 ALA A O 1
ATOM 2287 N N . GLN A 1 317 ? 19.347 4.180 -41.781 1.00 63.00 317 GLN A N 1
ATOM 2288 C CA . GLN A 1 317 ? 19.614 2.881 -41.179 1.00 63.00 317 GLN A CA 1
ATOM 2289 C C . GLN A 1 317 ? 20.986 2.925 -40.515 1.00 63.00 317 GLN A C 1
ATOM 2291 O O . GLN A 1 317 ? 21.890 3.609 -40.993 1.00 63.00 317 GLN A O 1
ATOM 2296 N N . TYR A 1 318 ? 21.134 2.171 -39.432 1.00 61.69 318 TYR A N 1
ATOM 2297 C CA . TYR A 1 318 ? 22.393 2.029 -38.721 1.00 61.69 318 TYR A CA 1
ATOM 2298 C C . TYR A 1 318 ? 22.852 0.581 -38.765 1.00 61.69 318 TYR A C 1
ATOM 2300 O O . TYR A 1 318 ? 22.113 -0.307 -38.345 1.00 61.69 318 TYR A O 1
ATOM 2308 N N . ALA A 1 319 ? 24.054 0.346 -39.277 1.00 56.41 319 ALA A N 1
ATOM 2309 C CA . ALA A 1 319 ? 24.645 -0.983 -39.383 1.00 56.41 319 ALA A CA 1
ATOM 2310 C C . ALA A 1 319 ? 26.164 -0.881 -39.244 1.00 56.41 319 ALA A C 1
ATOM 2312 O O . ALA A 1 319 ? 26.753 0.078 -39.729 1.00 56.41 319 ALA A O 1
ATOM 2313 N N . ASP A 1 320 ? 26.795 -1.857 -38.596 1.00 61.59 320 ASP A N 1
ATOM 2314 C CA . ASP A 1 320 ? 28.254 -1.995 -38.606 1.00 61.59 320 ASP A CA 1
ATOM 2315 C C . ASP A 1 320 ? 28.679 -2.579 -39.962 1.00 61.59 320 ASP A C 1
ATOM 2317 O O . ASP A 1 320 ? 28.566 -3.784 -40.200 1.00 61.59 320 ASP A O 1
ATOM 2321 N N . ILE A 1 321 ? 29.060 -1.709 -40.901 1.00 62.53 321 ILE A N 1
ATOM 2322 C CA . ILE A 1 321 ? 29.366 -2.116 -42.281 1.00 62.53 321 ILE A CA 1
ATOM 2323 C C . ILE A 1 321 ? 30.814 -2.581 -42.397 1.00 62.53 321 ILE A C 1
ATOM 2325 O O . ILE A 1 321 ? 31.131 -3.437 -43.229 1.00 62.53 321 ILE A O 1
ATOM 2329 N N . ASN A 1 322 ? 31.703 -1.998 -41.598 1.00 57.31 322 ASN A N 1
ATOM 2330 C CA . ASN A 1 322 ? 33.136 -2.254 -41.668 1.00 57.31 322 ASN A CA 1
ATOM 2331 C C . ASN A 1 322 ? 33.606 -3.342 -40.678 1.00 57.31 322 ASN A C 1
ATOM 2333 O O . ASN A 1 322 ? 34.755 -3.783 -40.771 1.00 57.31 322 ASN A O 1
ATOM 2337 N N . GLY A 1 323 ? 32.721 -3.828 -39.803 1.00 49.38 323 GLY A N 1
ATOM 2338 C CA . GLY A 1 323 ? 32.990 -4.881 -38.829 1.00 49.38 323 GLY A CA 1
ATOM 2339 C C . GLY A 1 323 ? 33.849 -4.415 -37.655 1.00 49.38 323 GLY A C 1
ATOM 2340 O O . GLY A 1 323 ? 34.541 -5.242 -37.053 1.00 49.38 323 GLY A O 1
ATOM 2341 N N . ASP A 1 324 ? 33.879 -3.111 -37.367 1.00 63.22 324 ASP A N 1
ATOM 2342 C CA . ASP A 1 324 ? 34.681 -2.530 -36.287 1.00 63.22 324 ASP A CA 1
ATOM 2343 C C . ASP A 1 324 ? 33.953 -2.496 -34.930 1.00 63.22 324 ASP A C 1
ATOM 2345 O O 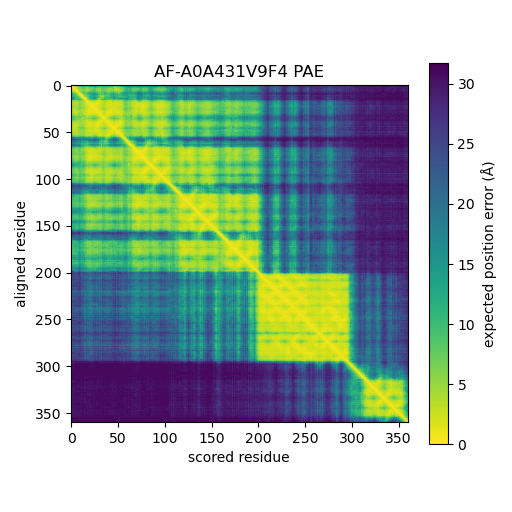. ASP A 1 324 ? 34.523 -2.055 -33.924 1.00 63.22 324 ASP A O 1
ATOM 2349 N N . GLY A 1 325 ? 32.721 -3.011 -34.887 1.00 51.47 325 GLY A N 1
ATOM 2350 C CA . GLY A 1 325 ? 31.868 -3.046 -33.708 1.00 51.47 325 GLY A CA 1
ATOM 2351 C C . GLY A 1 325 ? 31.120 -1.739 -33.453 1.00 51.47 325 GLY A C 1
ATOM 2352 O O . GLY A 1 325 ? 30.556 -1.579 -32.368 1.00 51.47 325 GLY A O 1
ATOM 2353 N N . LYS A 1 326 ? 31.115 -0.788 -34.398 1.00 66.75 326 LYS A N 1
ATOM 2354 C CA . LYS A 1 326 ? 30.378 0.475 -34.288 1.00 66.75 326 LYS A CA 1
ATOM 2355 C C . LYS A 1 326 ? 29.334 0.581 -35.387 1.00 66.75 326 LYS A C 1
ATOM 2357 O O . LYS A 1 326 ? 29.573 0.287 -36.548 1.00 66.75 326 LYS A O 1
ATOM 2362 N N . ALA A 1 327 ? 28.150 1.062 -35.021 1.00 65.62 327 ALA A N 1
ATOM 2363 C CA . ALA A 1 327 ? 27.082 1.264 -35.987 1.00 65.62 327 ALA A CA 1
ATOM 2364 C C . ALA A 1 327 ? 27.358 2.500 -36.862 1.00 65.62 327 ALA A C 1
ATOM 2366 O O . ALA A 1 327 ? 27.320 3.631 -36.367 1.00 65.62 327 ALA A O 1
ATOM 2367 N N . ASP A 1 328 ? 27.586 2.287 -38.156 1.00 74.81 328 ASP A N 1
ATOM 2368 C CA . ASP A 1 328 ? 27.713 3.337 -39.166 1.00 74.81 328 ASP A CA 1
ATOM 2369 C C . ASP A 1 328 ? 26.337 3.858 -39.595 1.00 74.81 328 ASP A C 1
ATOM 2371 O O . ASP A 1 328 ? 25.333 3.148 -39.522 1.00 74.81 328 ASP A O 1
ATOM 2375 N N . LEU A 1 329 ? 26.281 5.106 -40.066 1.00 77.69 329 LEU A N 1
ATOM 2376 C CA . LEU A 1 329 ? 25.055 5.744 -40.543 1.00 77.69 329 LEU A CA 1
ATOM 2377 C C . LEU A 1 329 ? 24.917 5.599 -42.063 1.00 77.69 329 LEU A C 1
ATOM 2379 O O . LEU A 1 329 ? 25.718 6.152 -42.817 1.00 77.69 329 LEU A O 1
ATOM 2383 N N . ILE A 1 330 ? 23.839 4.962 -42.516 1.00 74.25 330 ILE A N 1
ATOM 2384 C CA . ILE A 1 330 ? 23.423 4.891 -43.921 1.00 74.25 330 ILE A CA 1
ATOM 2385 C C . ILE A 1 330 ? 22.153 5.714 -44.093 1.00 74.25 330 ILE A C 1
ATOM 2387 O O . ILE A 1 330 ? 21.206 5.555 -43.330 1.00 74.25 330 ILE A O 1
ATOM 2391 N N . TYR A 1 331 ? 22.075 6.566 -45.112 1.00 70.75 331 TYR A N 1
ATOM 2392 C CA . TYR A 1 331 ? 20.831 7.279 -45.407 1.00 70.75 331 TYR A CA 1
ATOM 2393 C C . TYR A 1 331 ? 20.659 7.594 -46.888 1.00 70.75 331 TYR A C 1
ATOM 2395 O O . TYR A 1 331 ? 21.627 7.733 -47.639 1.00 70.75 331 TYR A O 1
ATOM 2403 N N . GLN A 1 332 ? 19.402 7.746 -47.305 1.00 67.88 332 GLN A N 1
ATOM 2404 C CA . GLN A 1 332 ? 19.069 8.291 -48.617 1.00 67.88 332 GLN A CA 1
ATOM 2405 C C . GLN A 1 332 ? 18.873 9.809 -48.518 1.00 67.88 332 GLN A C 1
ATOM 2407 O O . GLN A 1 332 ? 18.000 10.294 -47.794 1.00 67.88 332 GLN A O 1
ATOM 2412 N N . GLY A 1 333 ? 19.686 10.568 -49.252 1.00 65.00 333 GLY A N 1
ATOM 2413 C CA . GLY A 1 333 ? 19.568 12.020 -49.351 1.00 65.00 333 GLY A CA 1
ATOM 2414 C C . GLY A 1 333 ? 18.299 12.457 -50.092 1.00 65.00 333 GLY A C 1
ATOM 2415 O O . GLY A 1 333 ? 17.660 11.679 -50.801 1.00 65.00 333 GLY A O 1
ATOM 2416 N N . GLY A 1 334 ? 17.938 13.741 -49.973 1.00 62.47 334 GLY A N 1
ATOM 2417 C CA . GLY A 1 334 ? 16.803 14.336 -50.706 1.00 62.47 334 GLY A CA 1
ATOM 2418 C C . GLY A 1 334 ? 16.969 14.358 -52.235 1.00 62.47 334 GLY A C 1
ATOM 2419 O O . GLY A 1 334 ? 16.055 14.740 -52.955 1.00 62.47 334 GLY A O 1
ATOM 2420 N N . ASP A 1 335 ? 18.134 13.943 -52.719 1.00 69.69 335 ASP A N 1
ATOM 2421 C CA . ASP A 1 335 ? 18.532 13.783 -54.114 1.00 69.69 335 ASP A CA 1
ATOM 2422 C C . ASP A 1 335 ? 18.465 12.319 -54.592 1.00 69.69 335 ASP A C 1
ATOM 2424 O O . ASP A 1 335 ? 19.025 11.991 -55.637 1.00 69.69 335 ASP A O 1
ATOM 2428 N N . ASN A 1 336 ? 17.808 11.442 -53.823 1.00 65.94 336 ASN A N 1
ATOM 2429 C CA . ASN A 1 336 ? 17.723 9.993 -54.027 1.00 65.94 336 ASN A CA 1
ATOM 2430 C C . ASN A 1 336 ? 19.066 9.237 -53.997 1.00 65.94 336 ASN A C 1
ATOM 2432 O O . ASN A 1 336 ? 19.080 8.038 -54.275 1.00 65.94 336 ASN A O 1
ATOM 2436 N N . ARG A 1 337 ? 20.183 9.875 -53.622 1.00 70.81 337 ARG A N 1
ATOM 2437 C CA . ARG A 1 337 ? 21.495 9.211 -53.530 1.00 70.81 337 ARG A CA 1
ATOM 2438 C C . ARG A 1 337 ? 21.706 8.598 -52.152 1.00 70.81 337 ARG A C 1
ATOM 2440 O O . ARG A 1 337 ? 21.218 9.132 -51.156 1.00 70.81 337 ARG A O 1
ATOM 2447 N N . PHE A 1 338 ? 22.455 7.500 -52.095 1.00 73.62 338 PHE A N 1
ATOM 2448 C CA . PHE A 1 338 ? 22.792 6.836 -50.836 1.00 73.62 338 PHE A CA 1
ATOM 2449 C C . PHE A 1 338 ? 24.131 7.333 -50.301 1.00 73.62 338 PHE A C 1
ATOM 2451 O O . PHE A 1 338 ? 25.111 7.445 -51.047 1.00 73.62 338 PHE A O 1
ATOM 2458 N N . TRP A 1 339 ? 24.161 7.602 -49.002 1.00 77.38 339 TRP A N 1
ATOM 2459 C CA . TRP A 1 339 ? 25.300 8.146 -48.276 1.00 77.38 339 TRP A CA 1
ATOM 2460 C C . TRP A 1 339 ? 25.644 7.257 -47.085 1.00 77.38 339 TRP A C 1
ATOM 2462 O O . TRP A 1 339 ? 24.748 6.711 -46.442 1.00 77.38 339 TRP A O 1
ATOM 2472 N N . LEU A 1 340 ? 26.941 7.148 -46.806 1.00 79.88 340 LEU A N 1
ATOM 2473 C CA . LEU A 1 340 ? 27.512 6.451 -45.662 1.00 79.88 340 LEU A CA 1
ATOM 2474 C C . LEU A 1 340 ? 28.333 7.435 -44.837 1.00 79.88 340 LEU A C 1
ATOM 2476 O O . LEU A 1 340 ? 29.137 8.193 -45.384 1.00 79.88 340 LEU A O 1
ATOM 2480 N N . SER A 1 341 ? 28.160 7.390 -43.524 1.00 81.25 341 SER A N 1
ATOM 2481 C CA . SER A 1 341 ? 29.046 8.042 -42.577 1.00 81.25 341 SER A CA 1
ATOM 2482 C C . SER A 1 341 ? 29.502 7.066 -41.505 1.00 81.25 341 SER A C 1
ATOM 2484 O O . SER A 1 341 ? 28.681 6.552 -40.748 1.00 81.25 341 SER A O 1
ATOM 2486 N N . GLU A 1 342 ? 30.808 6.827 -41.444 1.00 79.31 342 GLU A N 1
ATOM 2487 C CA . GLU A 1 342 ? 31.406 5.906 -40.477 1.00 79.31 342 GLU A CA 1
ATOM 2488 C C . GLU A 1 342 ? 31.379 6.478 -39.058 1.00 79.31 342 GLU A C 1
ATOM 2490 O O . GLU A 1 342 ? 31.588 7.682 -38.839 1.00 79.31 342 GLU A O 1
ATOM 2495 N N . SER A 1 343 ? 31.137 5.609 -38.083 1.00 74.94 343 SER A N 1
ATOM 2496 C CA . SER A 1 343 ? 31.103 5.994 -36.676 1.00 74.94 343 SER A CA 1
ATOM 2497 C C . SER A 1 343 ? 32.505 6.124 -36.084 1.00 74.94 343 SER A C 1
ATOM 2499 O O . SER A 1 343 ? 33.339 5.224 -36.143 1.00 74.94 343 SER A O 1
ATOM 2501 N N . THR A 1 344 ? 32.774 7.243 -35.413 1.00 72.06 344 THR A N 1
ATOM 2502 C CA . THR A 1 344 ? 34.008 7.416 -34.630 1.00 72.06 344 THR A CA 1
ATOM 2503 C C . THR A 1 344 ? 33.862 6.892 -33.199 1.00 72.06 344 THR A C 1
ATOM 2505 O O . THR A 1 344 ? 34.858 6.776 -32.485 1.00 72.06 344 THR A O 1
ATOM 2508 N N . GLY A 1 345 ? 32.640 6.543 -32.779 1.00 55.25 345 GLY A N 1
ATOM 2509 C CA . GLY A 1 345 ? 32.273 6.192 -31.402 1.00 55.25 345 GLY A CA 1
ATOM 2510 C C . GLY A 1 345 ? 31.810 7.384 -30.552 1.00 55.25 345 GLY A C 1
ATOM 2511 O O . GLY A 1 345 ? 31.099 7.189 -29.575 1.00 55.25 345 GLY A O 1
ATOM 2512 N N . SER A 1 346 ? 32.153 8.619 -30.932 1.00 59.25 346 SER A N 1
ATOM 2513 C CA . SER A 1 346 ? 31.646 9.860 -30.311 1.00 59.25 346 SER A CA 1
ATOM 2514 C C . SER A 1 346 ? 30.896 10.767 -31.295 1.00 59.25 346 SER A C 1
ATOM 2516 O O . SER A 1 346 ? 30.460 11.861 -30.939 1.00 59.25 346 SER A O 1
ATOM 2518 N N . GLY A 1 347 ? 30.750 10.314 -32.539 1.00 62.28 347 GLY A N 1
ATOM 2519 C CA . GLY A 1 347 ? 30.093 11.012 -33.633 1.00 62.28 347 GLY A CA 1
ATOM 2520 C C . GLY A 1 347 ? 30.282 10.250 -34.942 1.00 62.28 347 GLY A C 1
ATOM 2521 O O . GLY A 1 347 ? 30.633 9.071 -34.935 1.00 62.28 347 GLY A O 1
ATOM 2522 N N . PHE A 1 348 ? 30.090 10.941 -36.061 1.00 71.94 348 PHE A N 1
ATOM 2523 C CA . PHE A 1 348 ? 30.283 10.388 -37.399 1.00 71.94 348 PHE A CA 1
ATOM 2524 C C . PHE A 1 348 ? 31.324 11.204 -38.159 1.00 71.94 348 PHE A C 1
ATOM 2526 O O . PHE A 1 348 ? 31.482 12.405 -37.918 1.00 71.94 348 PHE A O 1
ATOM 2533 N N . VAL A 1 349 ? 32.039 10.559 -39.077 1.00 78.25 349 VAL A N 1
ATOM 2534 C CA . VAL A 1 349 ? 32.921 11.265 -40.014 1.00 78.25 349 VAL A CA 1
ATOM 2535 C C . VAL A 1 349 ? 32.103 12.105 -41.007 1.00 78.25 349 VAL A C 1
ATOM 2537 O O . VAL A 1 349 ? 30.878 12.209 -40.924 1.00 78.25 349 VAL A O 1
ATOM 2540 N N . ALA A 1 350 ? 32.772 12.780 -41.941 1.00 78.12 350 ALA A N 1
ATOM 2541 C CA . ALA A 1 350 ? 32.056 13.431 -43.030 1.00 78.12 350 ALA A CA 1
ATOM 2542 C C . ALA A 1 350 ? 31.420 12.354 -43.935 1.00 78.12 350 ALA A C 1
ATOM 2544 O O . ALA A 1 350 ? 32.144 11.459 -44.384 1.00 78.12 350 ALA A O 1
ATOM 2545 N N . PRO A 1 351 ? 30.107 12.429 -44.227 1.00 78.06 351 PRO A N 1
ATOM 2546 C CA . PRO A 1 351 ? 29.447 11.432 -45.052 1.00 78.06 351 PRO A CA 1
ATOM 2547 C C . PRO A 1 351 ? 30.002 11.447 -46.477 1.00 78.06 351 PRO A C 1
ATOM 2549 O O . PRO A 1 351 ? 30.279 12.506 -47.049 1.00 78.06 351 PRO A O 1
ATOM 2552 N N . HIS A 1 352 ? 30.111 10.267 -47.074 1.00 77.88 352 HIS A N 1
ATOM 2553 C CA . HIS A 1 352 ? 30.496 10.087 -48.465 1.00 77.88 352 HIS A CA 1
ATOM 2554 C C . HIS A 1 352 ? 29.427 9.296 -49.224 1.00 77.88 352 HIS A C 1
ATOM 2556 O O . HIS A 1 352 ? 28.666 8.513 -48.660 1.00 77.88 352 HIS A O 1
ATOM 2562 N N . MET A 1 353 ? 29.326 9.555 -50.523 1.00 77.75 353 MET A N 1
ATOM 2563 C CA . MET A 1 353 ? 28.307 8.956 -51.380 1.00 77.75 353 MET A CA 1
ATOM 2564 C C . MET A 1 353 ? 28.721 7.532 -51.764 1.00 77.75 353 MET A C 1
ATOM 2566 O O . MET A 1 353 ? 29.833 7.335 -52.250 1.00 77.75 353 MET A O 1
ATOM 2570 N N . VAL A 1 354 ? 27.818 6.567 -51.588 1.00 72.38 354 VAL A N 1
ATOM 2571 C CA . VAL A 1 354 ? 28.093 5.134 -51.815 1.00 72.38 354 VAL A CA 1
ATOM 2572 C C . VAL A 1 354 ? 27.458 4.615 -53.104 1.00 72.38 354 VAL A C 1
ATOM 2574 O O . VAL A 1 354 ? 28.036 3.756 -53.762 1.00 72.38 354 VAL A O 1
ATOM 2577 N N . VAL A 1 355 ? 26.298 5.153 -53.508 1.00 65.50 355 VAL A N 1
ATOM 2578 C CA . VAL A 1 355 ? 25.613 4.777 -54.760 1.00 65.50 355 VAL A CA 1
ATOM 2579 C C . VAL A 1 355 ? 24.986 6.005 -55.423 1.00 65.50 355 VAL A C 1
ATOM 2581 O O . VAL A 1 355 ? 24.268 6.776 -54.781 1.00 65.50 355 VAL A O 1
ATOM 2584 N N . ALA A 1 356 ? 25.226 6.157 -56.729 1.00 48.19 356 ALA A N 1
ATOM 2585 C CA . ALA A 1 356 ? 24.488 7.058 -57.610 1.00 48.19 356 ALA A CA 1
ATOM 2586 C C . ALA A 1 356 ? 23.577 6.217 -58.517 1.00 48.19 356 ALA A C 1
ATOM 2588 O O . ALA A 1 356 ? 24.068 5.331 -59.215 1.00 48.19 356 ALA A O 1
ATOM 2589 N N . GLU A 1 357 ? 22.266 6.473 -58.535 1.00 43.94 357 GLU A N 1
ATOM 2590 C CA . GLU A 1 357 ? 21.414 5.893 -59.578 1.00 43.94 357 GLU A CA 1
ATOM 2591 C C . GLU A 1 357 ? 21.818 6.482 -60.937 1.00 43.94 357 GLU A C 1
ATOM 2593 O O . GLU A 1 357 ? 21.628 7.672 -61.196 1.00 43.94 357 GLU A O 1
ATOM 2598 N N . GLY A 1 358 ? 22.412 5.650 -61.799 1.00 43.94 358 GLY A N 1
ATOM 2599 C CA . GLY A 1 358 ? 22.779 6.043 -63.158 1.00 43.94 358 GLY A CA 1
ATOM 2600 C C . GLY A 1 358 ? 23.907 5.224 -63.781 1.00 43.94 358 GLY A C 1
ATOM 2601 O O . GLY A 1 358 ? 24.935 5.787 -64.145 1.00 43.94 358 GLY A O 1
ATOM 2602 N N . GLY A 1 359 ? 23.709 3.916 -63.941 1.00 39.53 359 GLY A N 1
ATOM 2603 C CA . GLY A 1 359 ? 24.581 3.060 -64.749 1.00 39.53 359 GLY A CA 1
ATOM 2604 C C . GLY A 1 359 ? 24.352 1.586 -64.444 1.00 39.53 359 GLY A C 1
ATOM 2605 O O . GLY A 1 359 ? 24.660 1.149 -63.343 1.00 39.53 359 GLY A O 1
ATOM 2606 N N . THR A 1 360 ? 23.768 0.870 -65.406 1.00 34.91 360 THR A N 1
ATOM 2607 C CA . THR A 1 360 ? 23.622 -0.599 -65.430 1.00 34.91 360 THR A CA 1
ATOM 2608 C C . THR A 1 360 ? 24.917 -1.337 -65.157 1.00 34.91 360 THR A C 1
ATOM 2610 O O . THR A 1 360 ? 25.941 -0.891 -65.731 1.00 34.91 360 THR A O 1
#

Mean predicted aligned error: 17.1 Å

InterPro domains:
  IPR001343 RTX calcium-binding nonapeptide repeat [PF00353] (202-233)
  IPR011049 Serralysin-like metalloprotease, C-terminal [G3DSA:2.150.10.10] (129-336)
  IPR011049 Serralysin-like metalloprotease, C-terminal [SSF51120] (121-348)
  IPR013517 FG-GAP repeat [PF13517] (21-81)
  IPR013517 FG-GAP repeat [PF13517] (121-181)
  IPR018511 Hemolysin-type calcium-binding conserved site [PS00330] (213-231)
  IPR028994 Integrin alpha, N-terminal [SSF69318] (19-186)

Radius of gyration: 30.41 Å; Cα contacts (8 Å, |Δi|>4): 892; chains: 1; bounding box: 70×39×96 Å

Solvent-accessible surface area (backbone atoms only — not comparable to full-atom values): 19949 Å² total; per-residue (Å²): 131,94,73,89,44,70,84,83,90,79,70,60,48,87,92,41,75,47,73,38,27,37,59,46,82,85,46,64,14,45,37,37,44,34,75,80,77,34,35,33,40,21,53,51,71,89,82,35,40,50,84,72,44,79,33,48,85,81,90,70,69,65,46,91,85,44,69,45,69,42,26,34,58,49,81,62,27,25,16,43,37,35,33,34,87,84,66,36,34,29,42,18,51,45,72,46,82,37,47,47,84,68,42,81,41,46,84,62,101,70,76,66,52,93,80,43,68,47,74,40,27,31,64,45,81,62,26,28,13,44,38,33,45,38,82,82,60,29,32,33,39,18,53,46,74,42,85,37,48,47,83,69,43,79,34,45,75,63,81,70,64,66,44,89,91,44,74,47,73,45,56,79,86,73,82,58,25,29,14,43,34,35,38,33,76,85,72,47,77,48,77,31,48,44,72,34,78,35,50,43,45,54,65,36,83,46,75,40,58,81,48,66,41,77,48,71,44,35,45,12,52,12,35,40,35,30,32,39,33,46,19,38,40,29,43,54,37,32,50,19,40,38,33,24,49,50,70,62,14,35,38,46,48,91,49,44,62,90,59,46,50,78,48,80,59,85,76,32,40,36,40,37,42,90,41,38,45,34,40,35,30,53,44,45,26,40,36,31,67,76,47,74,45,64,59,44,89,65,42,68,83,68,97,68,60,72,58,98,86,45,78,54,81,92,45,61,49,40,43,53,82,84,71,80,76,46,54,17,44,36,33,56,46,101,80,75,30,35,34,39,21,53,46,72,85,89,54,61,54,82,68,44,79,74,47,74,91,82,78,136

Sequence (360 aa):
SAHVAVAHGGAFVAGKAQYADVNGDGKADLIVQGSDNRFWLSESTGSGFVAPHMVVAEGGTFQAGQAQYADVNGDGKADLLFQDNDNNFYLSESTGNGFASPHLVIDHGGSFQTGQAQLADMNGDGKADLIFQGNDNRFWLSESSGAGFATPHLVADQIGNFNFGQAQYADINGDGKADLIYQGADNHFWLSTSTGISFSASDNLIQGDVGNDTLSGGAGNDTLVGGLGNDVLMGMAGNNQLDGGDGYDIAVLSGNRAEYTVDFIGDTVKVAGVDGVSVMTHVEALQFSDMRVSTSTGAIMVDAVQHGGVALAGKAQYADINGDGKADLIYQGGDNRFWLSESTGSGFVAPHMVVAEGGT

pLDDT: mean 76.37, std 14.7, range [32.91, 98.0]

Organism: NCBI:txid2496639

Foldseek 3Di:
DDDAQADDPAAFDPPAWDWFALQLPPGTWTWTQHPQRWIWTWGDPVRHTHHIDTADDDDDAFDPPQWDWFAQQLPNHTWIWTAHPQRWIWTWHRPSNHTHDIDTQDDDPADFDPPFWDWWQAQLPNHTWIWGAHPQRWIWTWRGPSVHTHDIDTAFDCPAAADPPFWDWDQPPPPNHTWIWGAHPVRDIDIFGGPRRHTDQDAEEAEAEAEAEEDARGAHQYEYAQYHYEYEYHPFADEYEEENYPDAYEYEDEAAPVQWDWDQDPQWIWIAGPRGIYIYGPYQWYHHPVDIDGNDLAWDPDCADDDPNDGQHPFWTWGPPVPPSGTWIWGQDPQRFIWTWGDPVVGTDDIDTDDDPDDD

Secondary structure (DSSP, 8-state):
---------S-EEEEEEEEE-SSSSSS-EEEEEETTS-EEEE-B-SSSBPPPEEEE-------TT--EEE-SSSSSS-EEEEE-TTS-EEEE-B-SSSBPPPEEEE---S-EEEEEEEEE-SSSSSSPEEEEEETTS-EEEE-B-SSSBPPPEEEES--S-BPTT--EEE-SSSSSSPEEEEEBTTS-EEEEEE-SSSEE----EEE--BS--EEE--SSS-EEEEEES--EEE--SS--EEEEEES--EEE-SS-GGG-EEEEETTEEEEEETTEEEEEES--EEE-SS-EEE--SS----S--EETTEE-TT-EEEE-SSSSSS-EEEEE-TTS-EEEE-B-SSSB---EEEE-S---

Nearest PDB structures (foldseek):
  2qub-assembly6_K  TM=5.790E-01  e=1.729E-04  Serratia marcescens
  6vbu-assembly1_7  TM=5.174E-01  e=3.349E-04  Bos taurus
  6vnw-assembly1_C  TM=4.525E-01  e=5.259E-03  Bos taurus
  6voa-assembly1_C  TM=4.525E-01  e=5.259E-03  Bos taurus
  6vbv-assembly1_7  TM=4.525E-01  e=5.259E-03  Bos taurus